Protein AF-A0AAN8U5T2-F1 (afdb_monomer_lite)

Structure (mmCIF, N/CA/C/O backbone):
data_AF-A0AAN8U5T2-F1
#
_entry.id   AF-A0AAN8U5T2-F1
#
loop_
_atom_site.group_PDB
_atom_site.id
_atom_site.type_symbol
_atom_site.label_atom_id
_atom_site.label_alt_id
_atom_site.label_comp_id
_atom_site.label_asym_id
_atom_site.label_entity_id
_atom_site.label_seq_id
_atom_site.pdbx_PDB_ins_code
_atom_site.Cartn_x
_atom_site.Cartn_y
_atom_site.Cartn_z
_atom_site.occupancy
_atom_site.B_iso_or_equiv
_atom_site.auth_seq_id
_atom_site.auth_comp_id
_atom_site.auth_asym_id
_atom_site.auth_atom_id
_atom_site.pdbx_PDB_model_num
ATOM 1 N N . MET A 1 1 ? 57.197 23.426 0.396 1.00 35.16 1 MET A N 1
ATOM 2 C CA . MET A 1 1 ? 56.453 22.155 0.287 1.00 35.16 1 MET A CA 1
ATOM 3 C C . MET A 1 1 ? 54.982 22.494 0.105 1.00 35.16 1 MET A C 1
ATOM 5 O O . MET A 1 1 ? 54.435 23.065 1.032 1.00 35.16 1 MET A O 1
ATOM 9 N N . ASN A 1 2 ? 54.266 22.278 -0.992 1.00 34.84 2 ASN A N 1
ATOM 10 C CA . ASN A 1 2 ? 54.515 21.901 -2.389 1.00 34.84 2 ASN A CA 1
ATOM 11 C C . ASN A 1 2 ? 53.327 22.540 -3.148 1.00 34.84 2 ASN A C 1
ATOM 13 O O . ASN A 1 2 ? 52.191 22.400 -2.708 1.00 34.84 2 ASN A O 1
ATOM 17 N N . SER A 1 3 ? 53.602 23.465 -4.067 1.00 34.34 3 SER A N 1
ATOM 18 C CA . SER A 1 3 ? 53.419 23.300 -5.522 1.00 34.34 3 SER A CA 1
ATOM 19 C C . SER A 1 3 ? 51.957 23.342 -5.984 1.00 34.34 3 SER A C 1
ATOM 21 O O . SER A 1 3 ? 51.278 22.324 -6.065 1.00 34.34 3 SER A O 1
ATOM 23 N N . VAL A 1 4 ? 51.517 24.558 -6.317 1.00 41.59 4 VAL A N 1
ATOM 24 C CA . VAL A 1 4 ? 50.420 24.834 -7.250 1.00 41.59 4 VAL A CA 1
ATOM 25 C C . VAL A 1 4 ? 51.031 24.755 -8.649 1.00 41.59 4 VAL A C 1
ATOM 27 O O . VAL A 1 4 ? 51.895 25.564 -8.978 1.00 41.59 4 VAL A O 1
ATOM 30 N N . GLU A 1 5 ? 50.640 23.759 -9.441 1.00 37.34 5 GLU A N 1
ATOM 31 C CA . GLU A 1 5 ? 50.954 23.719 -10.870 1.00 37.34 5 GLU A CA 1
ATOM 32 C C . GLU A 1 5 ? 49.863 24.467 -11.637 1.00 37.34 5 GLU A C 1
ATOM 34 O O . GLU A 1 5 ? 48.761 23.971 -11.870 1.00 37.34 5 GLU A O 1
ATOM 39 N N . GLU A 1 6 ? 50.200 25.698 -12.009 1.00 39.56 6 GLU A N 1
ATOM 40 C CA . GLU A 1 6 ? 49.657 26.369 -13.178 1.00 39.56 6 GLU A CA 1
ATOM 41 C C . GLU A 1 6 ? 50.180 25.650 -14.426 1.00 39.56 6 GLU A C 1
ATOM 43 O O . GLU A 1 6 ? 51.389 25.542 -14.621 1.00 39.56 6 GLU A O 1
ATOM 48 N N . ASN A 1 7 ? 49.280 25.205 -15.300 1.00 33.16 7 ASN A N 1
ATOM 49 C CA . ASN A 1 7 ? 49.605 24.984 -16.703 1.00 33.16 7 ASN A CA 1
ATOM 50 C C . ASN A 1 7 ? 48.580 25.720 -17.562 1.00 33.16 7 ASN A C 1
ATOM 52 O O . ASN A 1 7 ? 47.382 25.439 -17.548 1.00 33.16 7 ASN A O 1
ATOM 56 N N . SER A 1 8 ? 49.109 26.716 -18.260 1.00 35.56 8 SER A N 1
ATOM 57 C CA . SER A 1 8 ? 48.485 27.513 -19.304 1.00 35.56 8 SER A CA 1
ATOM 58 C C . SER A 1 8 ? 48.612 26.815 -20.671 1.00 35.56 8 SER A C 1
ATOM 60 O O . SER A 1 8 ? 49.267 25.781 -20.782 1.00 35.56 8 SER A O 1
ATOM 62 N N . PHE A 1 9 ? 48.041 27.457 -21.700 1.00 30.72 9 PHE A N 1
ATOM 63 C CA . PHE A 1 9 ? 48.026 27.130 -23.139 1.00 30.72 9 PHE A CA 1
ATOM 64 C C . PHE A 1 9 ? 46.907 26.160 -23.579 1.00 30.72 9 PHE A C 1
ATOM 66 O O . PHE A 1 9 ? 46.745 25.081 -23.035 1.00 30.72 9 PHE A O 1
ATOM 73 N N . HIS A 1 10 ? 46.063 26.472 -24.566 1.00 36.12 10 HIS A N 1
ATOM 74 C CA . HIS A 1 10 ? 46.332 27.222 -25.787 1.00 36.12 10 HIS A CA 1
ATOM 75 C C . HIS A 1 10 ? 45.082 27.964 -26.282 1.00 36.12 10 HIS A C 1
ATOM 77 O O . HIS A 1 10 ? 43.974 27.432 -26.313 1.00 36.12 10 HIS A O 1
ATOM 83 N N . ASP A 1 11 ? 45.337 29.189 -26.720 1.00 40.19 11 ASP A N 1
ATOM 84 C CA . ASP A 1 11 ? 44.496 30.041 -27.545 1.00 40.19 11 ASP A CA 1
ATOM 85 C C . ASP A 1 11 ? 44.101 29.313 -28.847 1.00 40.19 11 ASP A C 1
ATOM 87 O O . ASP A 1 11 ? 44.972 28.878 -29.608 1.00 40.19 11 ASP A O 1
ATOM 91 N N . LEU A 1 12 ? 42.798 29.168 -29.101 1.00 34.47 12 LEU A N 1
ATOM 92 C CA . LEU A 1 12 ? 42.257 28.767 -30.399 1.00 34.47 12 LEU A CA 1
ATOM 93 C C . LEU A 1 12 ? 41.130 29.724 -30.784 1.00 34.47 12 LEU A C 1
ATOM 95 O O . LEU A 1 12 ? 39.967 29.566 -30.417 1.00 34.47 12 LEU A O 1
ATOM 99 N N . VAL A 1 13 ? 41.533 30.719 -31.568 1.00 40.78 13 VAL A N 1
ATOM 100 C CA . VAL A 1 13 ? 40.695 31.549 -32.431 1.00 40.78 13 VAL A CA 1
ATOM 101 C C . VAL A 1 13 ? 39.638 30.685 -33.145 1.00 40.78 13 VAL A C 1
ATOM 103 O O . VAL A 1 13 ? 40.004 29.718 -33.821 1.00 40.78 13 VAL A O 1
ATOM 106 N N . PRO A 1 14 ? 38.340 31.029 -33.081 1.00 36.84 14 PRO A N 1
ATOM 107 C CA . PRO A 1 14 ? 37.333 30.361 -33.888 1.00 36.84 14 PRO A CA 1
ATOM 108 C C . PRO A 1 14 ? 37.443 30.863 -35.333 1.00 36.84 14 PRO A C 1
ATOM 110 O O . PRO A 1 14 ? 37.169 32.026 -35.624 1.00 36.84 14 PRO A O 1
ATOM 113 N N . SER A 1 15 ? 37.850 29.992 -36.261 1.00 30.20 15 SER A N 1
ATOM 114 C CA . SER A 1 15 ? 37.679 30.262 -37.694 1.00 30.20 15 SER A CA 1
ATOM 115 C C . SER A 1 15 ? 36.200 30.128 -38.087 1.00 30.20 15 SER A C 1
ATOM 117 O O . SER A 1 15 ? 35.525 29.197 -37.632 1.00 30.20 15 SER A O 1
ATOM 119 N N . PRO A 1 16 ? 35.675 31.040 -38.926 1.00 44.91 16 PRO A N 1
ATOM 120 C CA . PRO A 1 16 ? 34.252 31.173 -39.184 1.00 44.91 16 PRO A CA 1
ATOM 121 C C . PRO A 1 16 ? 33.825 30.081 -40.157 1.00 44.91 16 PRO A C 1
ATOM 123 O O . PRO A 1 16 ? 34.098 30.147 -41.354 1.00 44.91 16 PRO A O 1
ATOM 126 N N . THR A 1 17 ? 33.146 29.062 -39.642 1.00 34.78 17 THR A N 1
ATOM 127 C CA . THR A 1 17 ? 32.546 28.041 -40.498 1.00 34.78 17 THR A CA 1
ATOM 128 C C . THR A 1 17 ? 31.041 28.200 -40.439 1.00 34.78 17 THR A C 1
ATOM 130 O O . THR A 1 17 ? 30.405 27.791 -39.478 1.00 34.78 17 THR A O 1
ATOM 133 N N . SER A 1 18 ? 30.522 28.833 -41.493 1.00 36.34 18 SER A N 1
ATOM 134 C CA . SER A 1 18 ? 29.163 28.702 -42.014 1.00 36.34 18 SER A CA 1
ATOM 135 C C . SER A 1 18 ? 28.046 28.779 -40.973 1.00 36.34 18 SER A C 1
ATOM 137 O O . SER A 1 18 ? 27.650 27.768 -40.399 1.00 36.34 18 SER A O 1
ATOM 139 N N . GLU A 1 19 ? 27.459 29.971 -40.843 1.00 42.03 19 GLU A N 1
ATOM 140 C CA . GLU A 1 19 ? 26.118 30.181 -40.300 1.00 42.03 19 GLU A CA 1
ATOM 141 C C . GLU A 1 19 ? 25.147 29.114 -40.822 1.00 42.03 19 GLU A C 1
ATOM 143 O O . GLU A 1 19 ? 24.635 29.172 -41.941 1.00 42.03 19 GLU A O 1
ATOM 148 N N . GLN A 1 20 ? 24.881 28.116 -39.990 1.00 42.16 20 GLN A N 1
ATOM 149 C CA . GLN A 1 20 ? 23.707 27.283 -40.119 1.00 42.16 20 GLN A CA 1
ATOM 150 C C . GLN A 1 20 ? 22.705 27.866 -39.132 1.00 42.16 20 GLN A C 1
ATOM 152 O O . GLN A 1 20 ? 22.622 27.444 -37.982 1.00 42.16 20 GLN A O 1
ATOM 157 N N . SER A 1 21 ? 21.992 28.905 -39.578 1.00 41.56 21 SER A N 1
ATOM 158 C CA . SER A 1 21 ? 20.892 29.534 -38.845 1.00 41.56 21 SER A CA 1
ATOM 159 C C . SER A 1 21 ? 19.710 28.562 -38.745 1.00 41.56 21 SER A C 1
ATOM 161 O O . SER A 1 21 ? 18.663 28.694 -39.376 1.00 41.56 21 SER A O 1
ATOM 163 N N . TYR A 1 22 ? 19.879 27.513 -37.944 1.00 51.62 22 TYR A N 1
ATOM 164 C CA . TYR A 1 22 ? 18.797 26.631 -37.545 1.00 51.62 22 TYR A CA 1
ATOM 165 C C . TYR A 1 22 ? 17.888 27.385 -36.581 1.00 51.62 22 TYR A C 1
ATOM 167 O O . TYR A 1 22 ? 18.086 27.300 -35.382 1.00 51.62 22 TYR A O 1
ATOM 175 N N . ASN A 1 23 ? 16.903 28.118 -37.116 1.00 51.91 23 ASN A N 1
ATOM 176 C CA . ASN A 1 23 ? 15.711 28.634 -36.422 1.00 51.91 23 ASN A CA 1
ATOM 177 C C . ASN A 1 23 ? 15.909 28.966 -34.927 1.00 51.91 23 ASN A C 1
ATOM 179 O O . ASN A 1 23 ? 15.093 28.560 -34.092 1.00 51.91 23 ASN A O 1
ATOM 183 N N . ASP A 1 24 ? 16.977 29.691 -34.587 1.00 58.72 24 ASP A N 1
ATOM 184 C CA . ASP A 1 24 ? 17.362 29.915 -33.191 1.00 58.72 24 ASP A CA 1
ATOM 185 C C . ASP A 1 24 ? 16.251 30.688 -32.464 1.00 58.72 24 ASP A C 1
ATOM 187 O O . ASP A 1 24 ? 15.835 30.332 -31.370 1.00 58.72 24 ASP A O 1
ATOM 191 N N . SER A 1 25 ? 15.581 31.600 -33.176 1.00 65.06 25 SER A N 1
ATOM 192 C CA . SER A 1 25 ? 14.422 32.356 -32.688 1.00 65.06 25 SER A CA 1
ATOM 193 C C . SER A 1 25 ? 13.197 31.493 -32.323 1.00 65.06 25 SER A C 1
ATOM 195 O O . SER A 1 25 ? 12.382 31.880 -31.482 1.00 65.06 25 SER A O 1
ATOM 197 N N . ALA A 1 26 ? 13.015 30.319 -32.944 1.00 66.56 26 ALA A N 1
ATOM 198 C CA . ALA A 1 26 ? 11.904 29.418 -32.614 1.00 66.56 26 ALA A CA 1
ATOM 199 C C . ALA A 1 26 ? 12.213 28.576 -31.367 1.00 66.56 26 ALA A C 1
ATOM 201 O O . ALA A 1 26 ? 11.319 28.342 -30.545 1.00 66.56 26 ALA A O 1
ATOM 202 N N . LEU A 1 27 ? 13.474 28.157 -31.222 1.00 75.75 27 LEU A N 1
ATOM 203 C CA . LEU A 1 27 ? 13.976 27.421 -30.064 1.00 75.75 27 LEU A CA 1
ATOM 204 C C . LEU A 1 27 ? 14.134 28.339 -28.840 1.00 75.75 27 LEU A C 1
ATOM 206 O O . LEU A 1 27 ? 13.796 27.938 -27.729 1.00 75.75 27 LEU A O 1
ATOM 210 N N . GLU A 1 28 ? 14.514 29.597 -29.048 1.00 81.75 28 GLU A N 1
ATOM 211 C CA . GLU A 1 28 ? 14.566 30.656 -28.039 1.00 81.75 28 GLU A CA 1
ATOM 212 C C . GLU A 1 28 ? 13.190 30.882 -27.393 1.00 81.75 28 GLU A C 1
ATOM 214 O O . GLU A 1 28 ? 13.063 30.922 -26.168 1.00 81.75 28 GLU A O 1
ATOM 219 N N . GLY A 1 29 ? 12.121 30.911 -28.199 1.00 83.75 29 GLY A N 1
ATOM 220 C CA . GLY A 1 29 ? 10.750 30.989 -27.690 1.00 83.75 29 GLY A CA 1
ATOM 221 C C . GLY A 1 29 ? 10.308 29.749 -26.896 1.00 83.75 29 GLY A C 1
ATOM 222 O O . GLY A 1 29 ? 9.472 29.858 -26.000 1.00 83.75 29 GLY A O 1
ATOM 223 N N . VAL A 1 30 ? 10.868 28.571 -27.191 1.00 88.75 30 VAL A N 1
ATOM 224 C CA . VAL A 1 30 ? 10.653 27.349 -26.397 1.00 88.75 30 VAL A CA 1
ATOM 225 C C . VAL A 1 30 ? 11.429 27.425 -25.078 1.00 88.75 30 VAL A C 1
ATOM 227 O O . VAL A 1 30 ? 10.866 27.141 -24.021 1.00 88.75 30 VAL A O 1
ATOM 230 N N . ALA A 1 31 ? 12.680 27.887 -25.109 1.00 90.75 31 ALA A N 1
ATOM 231 C CA . ALA A 1 31 ? 13.512 28.071 -23.923 1.00 90.75 31 ALA A CA 1
ATOM 232 C C . ALA A 1 31 ? 12.929 29.114 -22.951 1.00 90.75 31 ALA A C 1
ATOM 234 O O . ALA A 1 31 ? 12.902 28.887 -21.740 1.00 90.75 31 ALA A O 1
ATOM 235 N N . ALA A 1 32 ? 12.401 30.230 -23.464 1.00 91.00 32 ALA A N 1
ATOM 236 C CA . ALA A 1 32 ? 11.715 31.243 -22.661 1.00 91.00 32 ALA A CA 1
ATOM 237 C C . ALA A 1 32 ? 10.475 30.674 -21.946 1.00 91.00 32 ALA A C 1
ATOM 239 O O . ALA A 1 32 ? 10.277 30.920 -20.755 1.00 91.00 32 ALA A O 1
ATOM 240 N N . ASN A 1 33 ? 9.687 29.845 -22.639 1.00 92.69 33 ASN A N 1
ATOM 241 C CA . ASN A 1 33 ? 8.527 29.173 -22.052 1.00 92.69 33 ASN A CA 1
ATOM 242 C C . ASN A 1 33 ? 8.923 28.183 -20.946 1.00 92.69 33 ASN A C 1
ATOM 244 O O . ASN A 1 33 ? 8.268 28.144 -19.907 1.00 92.69 33 ASN A O 1
ATOM 248 N N . PHE A 1 34 ? 10.010 27.424 -21.120 1.00 94.06 34 PHE A N 1
ATOM 249 C CA . PHE A 1 34 ? 10.518 26.544 -20.062 1.00 94.06 34 PHE A CA 1
ATOM 250 C C . PHE A 1 34 ? 10.999 27.324 -18.833 1.00 94.06 34 PHE A C 1
ATOM 252 O O . PHE A 1 34 ? 10.679 26.938 -17.710 1.00 94.06 34 PHE A O 1
ATOM 259 N N . LYS A 1 35 ? 11.695 28.454 -19.018 1.00 94.12 35 LYS A N 1
ATOM 260 C CA . LYS A 1 35 ? 12.089 29.338 -17.905 1.00 94.12 35 LYS A CA 1
ATOM 261 C C . LYS A 1 35 ? 10.870 29.865 -17.140 1.00 94.12 35 LYS A C 1
ATOM 263 O O . LYS A 1 35 ? 10.871 29.862 -15.910 1.00 94.12 35 LYS A O 1
ATOM 268 N N . LEU A 1 36 ? 9.820 30.276 -17.853 1.00 93.88 36 LEU A N 1
ATOM 269 C CA . LEU A 1 36 ? 8.573 30.740 -17.241 1.00 93.88 36 LEU A CA 1
ATOM 270 C C . LEU A 1 36 ? 7.858 29.616 -16.475 1.00 93.88 36 LEU A C 1
ATOM 272 O O . LEU A 1 36 ? 7.388 29.840 -15.361 1.00 93.88 36 LEU A O 1
ATOM 276 N N . LEU A 1 37 ? 7.818 28.406 -17.040 1.00 95.00 37 LEU A N 1
ATOM 277 C CA . LEU A 1 37 ? 7.217 27.235 -16.404 1.00 95.00 37 LEU A CA 1
ATOM 278 C C . LEU A 1 37 ? 7.939 26.863 -15.103 1.00 95.00 37 LEU A C 1
ATOM 280 O O . LEU A 1 37 ? 7.287 26.653 -14.085 1.00 95.00 37 LEU A O 1
ATOM 284 N N . LEU A 1 38 ? 9.275 26.840 -15.114 1.00 94.44 38 LEU A N 1
ATOM 285 C CA . LEU A 1 38 ? 10.081 26.572 -13.920 1.00 94.44 38 LEU A CA 1
ATOM 286 C C . LEU A 1 38 ? 9.827 27.607 -12.818 1.00 94.44 38 LEU A C 1
ATOM 288 O O . LEU A 1 38 ? 9.656 27.236 -11.657 1.00 94.44 38 LEU A O 1
ATOM 292 N N . LYS A 1 39 ? 9.725 28.891 -13.184 1.00 93.19 39 LYS A N 1
ATOM 293 C CA . LYS A 1 39 ? 9.382 29.961 -12.240 1.00 93.19 39 LYS A CA 1
ATOM 294 C C . LYS A 1 39 ? 7.985 29.770 -11.639 1.00 93.19 39 LYS A C 1
ATOM 296 O O . LYS A 1 39 ? 7.833 29.825 -10.425 1.00 93.19 39 LYS A O 1
ATOM 301 N N . LEU A 1 40 ? 6.984 29.460 -12.465 1.00 91.44 40 LEU A N 1
ATOM 302 C CA . LEU A 1 40 ? 5.619 29.172 -12.009 1.00 91.44 40 LEU A CA 1
ATOM 303 C C . LEU A 1 40 ? 5.553 27.953 -11.081 1.00 91.44 40 LEU A C 1
ATOM 305 O O . LEU A 1 40 ? 4.781 27.966 -10.124 1.00 91.44 40 LEU A O 1
ATOM 309 N N . ILE A 1 41 ? 6.332 26.901 -11.355 1.00 91.88 41 ILE A N 1
ATOM 310 C CA . ILE A 1 41 ? 6.394 25.693 -10.515 1.00 91.88 41 ILE A CA 1
ATOM 311 C C . ILE A 1 41 ? 6.972 26.037 -9.144 1.00 91.88 41 ILE A C 1
ATOM 313 O O . ILE A 1 41 ? 6.424 25.607 -8.129 1.00 91.88 41 ILE A O 1
ATOM 317 N N . GLN A 1 42 ? 8.027 26.852 -9.110 1.00 90.06 42 GLN A N 1
ATOM 318 C CA . GLN A 1 42 ? 8.611 27.342 -7.867 1.00 90.06 42 GLN A CA 1
ATOM 319 C C . GLN A 1 42 ? 7.607 28.204 -7.081 1.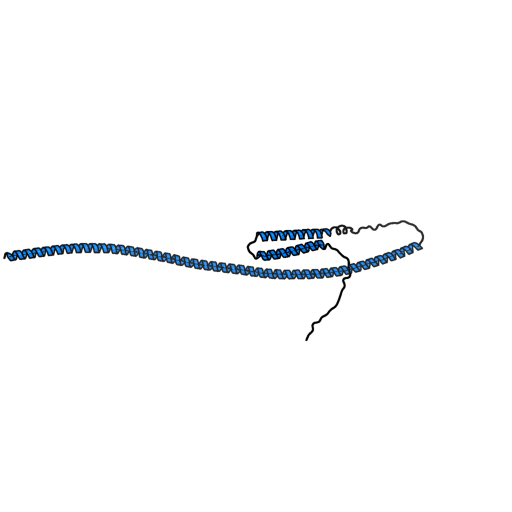00 90.06 42 GLN A C 1
ATOM 321 O O . GLN A 1 42 ? 7.326 27.911 -5.921 1.00 90.06 42 GLN A O 1
ATOM 326 N N . ASP A 1 43 ? 6.961 29.173 -7.735 1.00 85.62 43 ASP A N 1
ATOM 327 C CA . ASP A 1 43 ? 5.946 30.031 -7.109 1.00 85.62 43 ASP A CA 1
ATOM 328 C C . ASP A 1 43 ? 4.746 29.220 -6.582 1.00 85.62 43 ASP A C 1
ATOM 330 O O . ASP A 1 43 ? 4.152 29.546 -5.548 1.00 85.62 43 ASP A O 1
ATOM 334 N N . HIS A 1 44 ? 4.350 28.160 -7.293 1.00 87.06 44 HIS A N 1
ATOM 335 C CA . HIS A 1 44 ? 3.291 27.240 -6.875 1.00 87.06 44 HIS A CA 1
ATOM 336 C C . HIS A 1 44 ? 3.711 26.398 -5.666 1.00 87.06 44 HIS A C 1
ATOM 338 O O . HIS A 1 44 ? 2.942 26.297 -4.712 1.00 87.06 44 HIS A O 1
ATOM 344 N N . LYS A 1 45 ? 4.936 25.858 -5.662 1.00 86.12 45 LYS A N 1
ATOM 345 C CA . LYS A 1 45 ? 5.515 25.121 -4.528 1.00 86.12 45 LYS A CA 1
ATOM 346 C C . LYS A 1 45 ? 5.533 25.977 -3.258 1.00 86.12 45 LYS A C 1
ATOM 348 O O . LYS A 1 45 ? 5.088 25.518 -2.208 1.00 86.12 45 LYS A O 1
ATOM 353 N N . ASP A 1 46 ? 5.947 27.235 -3.368 1.00 82.19 46 ASP A N 1
ATOM 354 C CA . ASP A 1 46 ? 6.026 28.155 -2.228 1.00 82.19 46 ASP A CA 1
ATOM 355 C C . ASP A 1 46 ? 4.637 28.572 -1.702 1.00 82.19 46 ASP A C 1
ATOM 357 O O . ASP A 1 46 ? 4.465 28.842 -0.510 1.00 82.19 46 ASP A O 1
ATOM 361 N N . ALA A 1 47 ? 3.610 28.568 -2.560 1.00 75.62 47 ALA A N 1
ATOM 362 C CA . ALA A 1 47 ? 2.220 28.826 -2.169 1.00 75.62 47 ALA A CA 1
ATOM 363 C C . ALA A 1 47 ? 1.458 27.586 -1.670 1.00 75.62 47 ALA A C 1
ATOM 365 O O . ALA A 1 47 ? 0.490 27.726 -0.917 1.00 75.62 47 ALA A O 1
ATOM 366 N N . CYS A 1 48 ? 1.876 26.370 -2.031 1.00 72.12 48 CYS A N 1
ATOM 367 C CA . CYS A 1 48 ? 1.327 25.137 -1.458 1.00 72.12 48 CYS A CA 1
ATOM 368 C C . CYS A 1 48 ? 1.553 25.060 0.061 1.00 72.12 48 CYS A C 1
ATOM 370 O O . CYS A 1 48 ? 0.691 24.558 0.778 1.00 72.12 48 CYS A O 1
ATOM 372 N N . ASN A 1 49 ? 2.631 25.673 0.557 1.00 66.31 49 ASN A N 1
ATOM 373 C CA . ASN A 1 49 ? 2.971 25.728 1.982 1.00 66.31 49 ASN A CA 1
ATOM 374 C C . ASN A 1 49 ? 2.119 26.726 2.799 1.00 66.31 49 ASN A C 1
ATOM 376 O O . ASN A 1 49 ? 2.253 26.786 4.018 1.00 66.31 49 ASN A O 1
ATOM 380 N N . LYS A 1 50 ? 1.245 27.521 2.159 1.00 66.88 50 LYS A N 1
ATOM 381 C CA . LYS A 1 50 ? 0.362 28.509 2.809 1.00 66.88 50 LYS A CA 1
ATOM 382 C C . LYS A 1 50 ? -1.102 28.127 2.541 1.00 66.88 50 LYS A C 1
ATOM 384 O O . LYS A 1 50 ? -1.562 28.148 1.403 1.00 66.88 50 LYS A O 1
ATOM 389 N N . GLN A 1 51 ? -1.831 27.732 3.582 1.00 56.41 51 GLN A N 1
ATOM 390 C CA . GLN A 1 51 ? -2.995 26.831 3.514 1.00 56.41 51 GLN A CA 1
ATOM 391 C C . GLN A 1 51 ? -4.327 27.411 2.968 1.00 56.41 51 GLN A C 1
ATOM 393 O O . GLN A 1 51 ? -5.327 26.712 3.011 1.00 56.41 51 GLN A O 1
ATOM 398 N N . ASN A 1 52 ? -4.371 28.628 2.401 1.00 58.91 52 ASN A N 1
ATOM 399 C CA . ASN A 1 52 ? -5.645 29.353 2.183 1.00 58.91 52 ASN A CA 1
ATOM 400 C C . ASN A 1 52 ? -5.941 29.875 0.752 1.00 58.91 52 ASN A C 1
ATOM 402 O O . ASN A 1 52 ? -6.668 30.855 0.617 1.00 58.91 52 ASN A O 1
ATOM 406 N N . THR A 1 53 ? -5.417 29.296 -0.341 1.00 63.12 53 THR A N 1
ATOM 407 C CA . THR A 1 53 ? -5.658 29.870 -1.696 1.00 63.12 53 THR A CA 1
ATOM 408 C C . THR A 1 53 ? -5.867 28.857 -2.832 1.00 63.12 53 THR A C 1
ATOM 410 O O . THR A 1 53 ? -5.112 28.823 -3.803 1.00 63.12 53 THR A O 1
ATOM 413 N N . ASP A 1 54 ? -6.942 28.070 -2.781 1.00 69.62 54 ASP A N 1
ATOM 414 C CA . ASP A 1 54 ? -7.243 27.078 -3.831 1.00 69.62 54 ASP A CA 1
ATOM 415 C C . ASP A 1 54 ? -7.568 27.695 -5.207 1.00 69.62 54 ASP A C 1
ATOM 417 O O . ASP A 1 54 ? -7.133 27.172 -6.234 1.00 69.62 54 ASP A O 1
ATOM 421 N N . GLY A 1 55 ? -8.211 28.868 -5.260 1.00 73.62 55 GLY A N 1
ATOM 422 C CA . GLY A 1 55 ? -8.493 29.562 -6.528 1.00 73.62 55 GLY A CA 1
ATOM 423 C C . GLY A 1 55 ? -7.235 30.054 -7.263 1.00 73.62 55 GLY A C 1
ATOM 424 O O . GLY A 1 55 ? -7.123 29.911 -8.481 1.00 73.62 55 GLY A O 1
ATOM 425 N N . LEU A 1 56 ? -6.242 30.574 -6.530 1.00 78.19 56 LEU A N 1
ATOM 426 C CA . LEU A 1 56 ? -4.965 31.013 -7.113 1.00 78.19 56 LEU A CA 1
ATOM 427 C C . LEU A 1 56 ? -4.082 29.827 -7.515 1.00 78.19 56 LEU A C 1
ATOM 429 O O . LEU A 1 56 ? -3.337 29.929 -8.490 1.00 78.19 56 LEU A O 1
ATOM 433 N N . ARG A 1 57 ? -4.176 28.698 -6.804 1.00 81.75 57 ARG A N 1
ATOM 434 C CA . ARG A 1 57 ? -3.508 27.443 -7.185 1.00 81.75 57 ARG A CA 1
ATOM 435 C C . ARG A 1 57 ? -4.046 26.924 -8.511 1.00 81.75 57 ARG A C 1
ATOM 437 O O . ARG A 1 57 ? -3.264 26.688 -9.428 1.00 81.75 57 ARG A O 1
ATOM 444 N N . MET A 1 58 ? -5.368 26.853 -8.650 1.00 86.81 58 MET A N 1
ATOM 445 C CA . MET A 1 58 ? -6.012 26.423 -9.891 1.00 86.81 58 MET A CA 1
ATOM 446 C C . MET A 1 58 ? -5.652 27.338 -11.071 1.00 86.81 58 MET A C 1
ATOM 448 O O . MET A 1 58 ? -5.331 26.845 -12.151 1.00 86.81 58 MET A O 1
ATOM 452 N N . LEU A 1 59 ? -5.603 28.658 -10.855 1.00 86.44 59 LEU A N 1
ATOM 453 C CA . LEU A 1 59 ? -5.184 29.617 -11.881 1.00 86.44 59 LEU A CA 1
ATOM 454 C C . LEU A 1 59 ? -3.725 29.398 -12.327 1.00 86.44 59 LEU A C 1
ATOM 456 O O . LEU A 1 59 ? -3.420 29.439 -13.521 1.00 86.44 59 LEU A O 1
ATOM 460 N N . ARG A 1 60 ? -2.816 29.119 -11.383 1.00 88.25 60 ARG A N 1
ATOM 461 C CA . ARG A 1 60 ? -1.403 28.828 -11.680 1.00 88.25 60 ARG A CA 1
ATOM 462 C C . ARG A 1 60 ? -1.245 27.525 -12.455 1.00 88.25 60 ARG A C 1
ATOM 464 O O . ARG A 1 60 ? -0.527 27.515 -13.449 1.00 88.25 60 ARG A O 1
ATOM 471 N N . VAL A 1 61 ? -1.958 26.469 -12.065 1.00 90.38 61 VAL A N 1
ATOM 472 C CA . VAL A 1 61 ? -1.964 25.187 -12.790 1.00 90.38 61 VAL A CA 1
ATOM 473 C C . VAL A 1 61 ? -2.526 25.356 -14.207 1.00 90.38 61 VAL A C 1
ATOM 475 O O . VAL A 1 61 ? -1.925 24.869 -15.163 1.00 90.38 61 VAL A O 1
ATOM 478 N N . ALA A 1 62 ? -3.608 26.122 -14.382 1.00 91.06 62 ALA A N 1
ATOM 479 C CA . ALA A 1 62 ? -4.150 26.440 -15.707 1.00 91.06 62 ALA A CA 1
ATOM 480 C C . ALA A 1 62 ? -3.140 27.211 -16.582 1.00 91.06 62 ALA A C 1
ATOM 482 O O . ALA A 1 62 ? -2.999 26.947 -17.781 1.00 91.06 62 ALA A O 1
ATOM 483 N N . THR A 1 63 ? -2.377 28.124 -15.972 1.00 91.62 63 THR A N 1
ATOM 484 C CA . THR A 1 63 ? -1.316 28.882 -16.654 1.00 91.62 63 THR A CA 1
ATOM 485 C C . THR A 1 63 ? -0.158 27.970 -17.068 1.00 91.62 63 THR A C 1
ATOM 487 O O . THR A 1 63 ? 0.297 28.040 -18.209 1.00 91.62 63 THR A O 1
ATOM 490 N N . MET A 1 64 ? 0.280 27.061 -16.189 1.00 95.25 64 MET A N 1
ATOM 491 C CA . MET A 1 64 ? 1.300 26.051 -16.505 1.00 95.25 64 MET A CA 1
ATOM 492 C C . MET A 1 64 ? 0.875 25.172 -17.684 1.00 95.25 64 MET A C 1
ATOM 494 O O . MET A 1 64 ? 1.658 24.976 -18.611 1.00 95.25 64 MET A O 1
ATOM 498 N N . MET A 1 65 ? -0.374 24.697 -17.681 1.00 94.25 65 MET A N 1
ATOM 499 C CA . MET A 1 65 ? -0.915 23.858 -18.754 1.00 94.25 65 MET A CA 1
ATOM 500 C C . MET A 1 65 ? -0.894 24.588 -20.105 1.00 94.25 65 MET A C 1
ATOM 502 O O . MET A 1 65 ? -0.426 24.046 -21.105 1.00 94.25 65 MET A O 1
ATOM 506 N N . THR A 1 66 ? -1.279 25.867 -20.114 1.00 94.62 66 THR A N 1
ATOM 507 C CA . THR A 1 66 ? -1.249 26.714 -21.318 1.00 94.62 66 THR A CA 1
ATOM 508 C C . THR A 1 66 ? 0.175 26.903 -21.859 1.00 94.62 66 THR A C 1
ATOM 510 O O . THR A 1 66 ? 0.395 26.923 -23.072 1.00 94.62 66 THR A O 1
ATOM 513 N N . ILE A 1 67 ? 1.176 27.028 -20.982 1.00 93.94 67 ILE A N 1
ATOM 514 C CA . ILE A 1 67 ? 2.586 27.125 -21.391 1.00 93.94 67 ILE A CA 1
ATOM 515 C C . ILE A 1 67 ? 3.061 25.805 -22.012 1.00 93.94 67 ILE A C 1
ATOM 517 O O . ILE A 1 67 ? 3.721 25.823 -23.053 1.00 93.94 67 ILE A O 1
ATOM 521 N N . VAL A 1 68 ? 2.688 24.664 -21.426 1.00 94.81 68 VAL A N 1
ATOM 522 C CA . VAL A 1 68 ? 3.019 23.331 -21.956 1.00 94.81 68 VAL A CA 1
ATOM 523 C C . VAL A 1 68 ? 2.414 23.120 -23.347 1.00 94.81 68 VAL A C 1
ATOM 525 O O . VAL A 1 68 ? 3.114 22.660 -24.253 1.00 94.81 68 VAL A O 1
ATOM 528 N N . ASP A 1 69 ? 1.161 23.519 -23.566 1.00 92.50 69 ASP A N 1
ATOM 529 C CA . ASP A 1 69 ? 0.522 23.412 -24.882 1.00 92.50 69 ASP A CA 1
ATOM 530 C C . ASP A 1 69 ? 1.163 24.336 -25.928 1.00 92.50 69 ASP A C 1
ATOM 532 O O . ASP A 1 69 ? 1.349 23.945 -27.087 1.00 92.50 69 ASP A O 1
ATOM 536 N N . ASN A 1 70 ? 1.604 25.530 -25.525 1.00 91.06 70 ASN A N 1
ATOM 537 C CA . ASN A 1 70 ? 2.374 26.424 -26.392 1.00 91.06 70 ASN A CA 1
ATOM 538 C C . ASN A 1 70 ? 3.733 25.826 -26.787 1.00 91.06 70 ASN A C 1
ATOM 540 O O . ASN A 1 70 ? 4.118 25.887 -27.958 1.00 91.06 70 ASN A O 1
ATOM 544 N N . VAL A 1 71 ? 4.452 25.219 -25.838 1.00 91.75 71 VAL A N 1
ATOM 545 C CA . VAL A 1 71 ? 5.718 24.514 -26.100 1.00 91.75 71 VAL A CA 1
ATOM 546 C C . VAL A 1 71 ? 5.491 23.347 -27.057 1.00 91.75 71 VAL A C 1
ATOM 548 O O . VAL A 1 71 ? 6.172 23.255 -28.078 1.00 91.75 71 VAL A O 1
ATOM 551 N N . ARG A 1 72 ? 4.485 22.507 -26.793 1.00 91.31 72 ARG A N 1
ATOM 552 C CA . ARG A 1 72 ? 4.107 21.377 -27.654 1.00 91.31 72 ARG A CA 1
ATOM 553 C C . ARG A 1 72 ? 3.809 21.832 -29.083 1.00 91.31 72 ARG A C 1
ATOM 555 O O . ARG A 1 72 ? 4.305 21.233 -30.037 1.00 91.31 72 ARG A O 1
ATOM 562 N N . THR A 1 73 ? 3.043 22.911 -29.239 1.00 87.69 73 THR A N 1
ATOM 563 C CA . THR A 1 73 ? 2.673 23.461 -30.552 1.00 87.69 73 THR A CA 1
ATOM 564 C C . THR A 1 73 ? 3.896 23.984 -31.309 1.00 87.69 73 THR A C 1
ATOM 566 O O . THR A 1 73 ? 4.047 23.716 -32.503 1.00 87.69 73 THR A O 1
ATOM 569 N N . ARG A 1 74 ? 4.813 24.680 -30.622 1.00 86.12 74 ARG A N 1
ATOM 570 C CA . ARG A 1 74 ? 6.053 25.200 -31.223 1.00 86.12 74 ARG A CA 1
ATOM 571 C C . ARG A 1 74 ? 7.020 24.083 -31.611 1.00 86.12 74 ARG A C 1
ATOM 573 O O . ARG A 1 74 ? 7.517 24.095 -32.731 1.00 86.12 74 ARG A O 1
ATOM 580 N N . ILE A 1 75 ? 7.210 23.080 -30.753 1.00 85.69 75 ILE A N 1
ATOM 581 C CA . ILE A 1 75 ? 8.047 21.907 -31.048 1.00 85.69 75 ILE A CA 1
ATOM 582 C C . ILE A 1 75 ? 7.502 21.144 -32.261 1.00 85.69 75 ILE A C 1
ATOM 584 O O . ILE A 1 75 ? 8.255 20.851 -33.188 1.00 85.69 75 ILE A O 1
ATOM 588 N N . LYS A 1 76 ? 6.187 20.892 -32.311 1.00 84.44 76 LYS A N 1
ATOM 589 C CA . LYS A 1 76 ? 5.541 20.221 -33.450 1.00 84.44 76 LYS A CA 1
ATOM 590 C C . LYS A 1 76 ? 5.732 21.000 -34.757 1.00 84.44 76 LYS A C 1
ATOM 592 O O . LYS A 1 76 ? 6.017 20.405 -35.795 1.00 84.44 76 LYS A O 1
ATOM 597 N N . LYS A 1 77 ? 5.629 22.333 -34.705 1.00 79.81 77 LYS A N 1
ATOM 598 C CA . LYS A 1 77 ? 5.883 23.208 -35.859 1.00 79.81 77 LYS A CA 1
ATOM 599 C C . LYS A 1 77 ? 7.341 23.114 -36.326 1.00 79.81 77 LYS A C 1
ATOM 601 O O . LYS A 1 77 ? 7.569 22.968 -37.525 1.00 79.81 77 LYS A O 1
ATOM 606 N N . CYS A 1 78 ? 8.304 23.101 -35.401 1.00 72.31 78 CYS A N 1
ATOM 607 C CA . CYS A 1 78 ? 9.729 22.940 -35.711 1.00 72.31 78 CYS A CA 1
ATOM 608 C C . CYS A 1 78 ? 10.068 21.560 -36.303 1.00 72.31 78 CYS A C 1
ATOM 610 O O . CYS A 1 78 ? 10.877 21.481 -37.223 1.00 72.31 78 CYS A O 1
ATOM 612 N N . GLN A 1 79 ? 9.419 20.486 -35.844 1.00 68.94 79 GLN A N 1
ATOM 613 C CA . GLN A 1 79 ? 9.622 19.129 -36.374 1.00 68.94 79 GLN A CA 1
ATOM 614 C C . GLN A 1 79 ? 9.030 18.953 -37.786 1.00 68.94 79 GLN A C 1
ATOM 616 O O . GLN A 1 79 ? 9.641 18.318 -38.641 1.00 68.94 79 GLN A O 1
ATOM 621 N N . SER A 1 80 ? 7.891 19.591 -38.085 1.00 60.38 80 SER A N 1
ATOM 622 C CA . SER A 1 80 ? 7.224 19.490 -39.398 1.00 60.38 80 SER A CA 1
ATOM 623 C C . SER A 1 80 ? 7.951 20.180 -40.569 1.00 60.38 80 SER A C 1
ATOM 625 O O . SER A 1 80 ? 7.604 19.954 -41.729 1.00 60.38 80 SER A O 1
ATOM 627 N N . CYS A 1 81 ? 8.978 20.997 -40.297 1.00 49.53 81 CYS A N 1
ATOM 628 C CA . CYS A 1 81 ? 9.810 21.626 -41.331 1.00 49.53 81 CYS A CA 1
ATOM 629 C C . CYS A 1 81 ? 10.933 20.713 -41.867 1.00 49.53 81 CYS A C 1
ATOM 631 O O . CYS A 1 81 ? 11.515 21.033 -42.903 1.00 49.53 81 CYS A O 1
ATOM 633 N N . GLY A 1 82 ? 11.229 19.583 -41.209 1.00 51.94 82 GLY A N 1
ATOM 634 C CA . GLY A 1 82 ? 12.287 18.648 -41.624 1.00 51.94 82 GLY A CA 1
ATOM 635 C C . GLY A 1 82 ? 11.852 17.565 -42.622 1.00 51.94 82 GLY A C 1
ATOM 636 O O . GLY A 1 82 ? 12.694 16.996 -43.313 1.00 51.94 82 GLY A O 1
ATOM 637 N N . ASP A 1 83 ? 10.548 17.304 -42.748 1.00 48.91 83 ASP A N 1
ATOM 638 C CA . ASP A 1 83 ? 10.041 16.070 -43.379 1.00 48.91 83 ASP A CA 1
ATOM 639 C C . ASP A 1 83 ? 9.749 16.165 -44.888 1.00 48.91 83 ASP A C 1
ATOM 641 O O . ASP A 1 83 ? 9.531 15.159 -45.566 1.00 48.91 83 ASP A O 1
ATOM 645 N N . LYS A 1 84 ? 9.769 17.374 -45.463 1.00 49.78 84 LYS A N 1
ATOM 646 C CA . LYS A 1 84 ? 9.429 17.570 -46.885 1.00 49.78 84 LYS A CA 1
ATOM 647 C C . LYS A 1 84 ? 10.593 17.359 -47.860 1.00 49.78 84 LYS A C 1
ATOM 649 O O . LYS A 1 84 ? 10.348 17.295 -49.055 1.00 49.78 84 LYS A O 1
ATOM 654 N N . ARG A 1 85 ? 11.850 17.249 -47.400 1.00 48.12 85 ARG A N 1
ATOM 655 C CA . ARG A 1 85 ? 13.021 17.041 -48.292 1.00 48.12 85 ARG A CA 1
ATOM 656 C C . ARG A 1 85 ? 13.571 15.607 -48.304 1.00 48.12 85 ARG A C 1
ATOM 658 O O . ARG A 1 85 ? 14.330 15.258 -49.206 1.00 48.12 85 ARG A O 1
ATOM 665 N N . SER A 1 86 ? 13.203 14.770 -47.335 1.00 47.94 86 SER A N 1
ATOM 666 C CA . SER A 1 86 ? 13.740 13.405 -47.182 1.00 47.94 86 SER A CA 1
ATOM 667 C C . SER A 1 86 ? 12.856 12.314 -47.803 1.00 47.94 86 SER A C 1
ATOM 669 O O . SER A 1 86 ? 13.349 11.222 -48.088 1.00 47.94 86 SER A O 1
ATOM 671 N N . SER A 1 87 ? 11.573 12.599 -48.038 1.00 48.03 87 SER A N 1
ATOM 672 C CA . SER A 1 87 ? 10.589 11.635 -48.550 1.00 48.03 87 SER A CA 1
ATOM 673 C C . SER A 1 87 ? 10.589 11.513 -50.080 1.00 48.03 87 SER A C 1
ATOM 675 O O . SER A 1 87 ? 10.340 10.431 -50.604 1.00 48.03 87 SER A O 1
ATOM 677 N N . GLU A 1 88 ? 10.967 12.566 -50.812 1.00 46.78 88 GLU A N 1
ATOM 678 C CA . GLU A 1 88 ? 10.975 12.560 -52.286 1.00 46.78 88 GLU A CA 1
ATOM 679 C C . GLU A 1 88 ? 12.289 12.023 -52.897 1.00 46.78 88 GLU A C 1
ATOM 681 O O . GLU A 1 88 ? 12.339 11.625 -54.060 1.00 46.78 88 GLU A O 1
ATOM 686 N N . SER A 1 89 ? 13.364 11.940 -52.103 1.00 51.66 89 SER A N 1
ATOM 687 C CA . SER A 1 89 ? 14.704 11.540 -52.565 1.00 51.66 89 SER A CA 1
ATOM 688 C C . SER A 1 89 ? 15.063 10.066 -52.315 1.00 51.66 89 SER A C 1
ATOM 690 O O . SER A 1 89 ? 16.083 9.598 -52.820 1.00 51.66 89 SER A O 1
ATOM 692 N N . LYS A 1 90 ? 14.228 9.294 -51.601 1.00 51.34 90 LYS A N 1
ATOM 693 C CA . LYS A 1 90 ? 14.527 7.899 -51.200 1.00 51.34 90 LYS A CA 1
ATOM 694 C C . LYS A 1 90 ? 13.805 6.793 -51.987 1.00 51.34 90 LYS A C 1
ATOM 696 O O . LYS A 1 90 ? 13.985 5.621 -51.672 1.00 51.34 90 LYS A O 1
ATOM 701 N N . LEU A 1 91 ? 13.070 7.126 -53.053 1.00 43.19 91 LEU A N 1
ATOM 702 C CA . LEU A 1 91 ? 12.407 6.141 -53.931 1.00 43.19 91 LEU A CA 1
ATOM 703 C C . LEU A 1 91 ? 12.936 6.098 -55.377 1.00 43.19 91 LEU A C 1
ATOM 705 O O . LEU A 1 91 ? 12.311 5.486 -56.237 1.00 43.19 91 LEU A O 1
ATOM 709 N N . ARG A 1 92 ? 14.124 6.645 -55.671 1.00 49.59 92 ARG A N 1
ATOM 710 C CA . ARG A 1 92 ? 14.849 6.303 -56.915 1.00 49.59 92 ARG A CA 1
ATOM 711 C C . ARG A 1 92 ? 15.753 5.098 -56.683 1.00 49.59 92 ARG A C 1
ATOM 713 O O . ARG A 1 92 ? 16.975 5.194 -56.649 1.00 49.59 92 ARG A O 1
ATOM 720 N N . ARG A 1 93 ? 15.106 3.950 -56.485 1.00 40.97 93 ARG A N 1
ATOM 721 C CA . ARG A 1 93 ? 15.739 2.633 -56.468 1.00 40.97 93 ARG A CA 1
ATOM 722 C C . ARG A 1 93 ? 16.213 2.328 -57.890 1.00 40.97 93 ARG A C 1
ATOM 724 O O . ARG A 1 93 ? 15.430 2.357 -58.832 1.00 40.97 93 ARG A O 1
ATOM 731 N N . CYS A 1 94 ? 17.513 2.108 -58.008 1.00 44.28 94 CYS A N 1
ATOM 732 C CA . CYS A 1 94 ? 18.261 1.770 -59.208 1.00 44.28 94 CYS A CA 1
ATOM 733 C C . CYS A 1 94 ? 17.543 0.767 -60.123 1.00 44.28 94 CYS A C 1
ATOM 735 O O . CYS A 1 94 ? 17.574 -0.423 -59.842 1.00 44.28 94 CYS A O 1
ATOM 737 N N . TYR A 1 95 ? 16.993 1.245 -61.236 1.00 43.00 95 TYR A N 1
ATOM 738 C CA . TYR A 1 95 ? 16.874 0.503 -62.491 1.00 43.00 95 TYR A CA 1
ATOM 739 C C . TYR A 1 95 ? 16.979 1.522 -63.628 1.00 43.00 95 TYR A C 1
ATOM 741 O O . TYR A 1 95 ? 15.996 2.113 -64.059 1.00 43.00 95 TYR A O 1
ATOM 749 N N . THR A 1 96 ? 18.202 1.787 -64.077 1.00 43.59 96 THR A N 1
ATOM 750 C CA . THR A 1 96 ? 18.419 2.204 -65.463 1.00 43.59 96 THR A CA 1
ATOM 751 C C . THR A 1 96 ? 19.013 1.009 -66.168 1.00 43.59 96 THR A C 1
ATOM 753 O O . THR A 1 96 ? 20.181 0.673 -65.965 1.00 43.59 96 THR A O 1
ATOM 756 N N . ASP A 1 97 ? 18.146 0.362 -66.935 1.00 40.59 97 ASP A N 1
ATOM 757 C CA . ASP A 1 97 ? 18.445 -0.680 -67.893 1.00 40.59 97 ASP A CA 1
ATOM 758 C C . ASP A 1 97 ? 19.706 -0.346 -68.688 1.00 40.59 97 ASP A C 1
ATOM 760 O O . ASP A 1 97 ? 19.849 0.741 -69.261 1.00 40.59 97 ASP A O 1
ATOM 764 N N . VAL A 1 98 ? 20.622 -1.309 -68.751 1.00 41.34 98 VAL A N 1
ATOM 765 C CA . VAL A 1 98 ? 21.700 -1.300 -69.733 1.00 41.34 98 VAL A CA 1
ATOM 766 C C . VAL A 1 98 ? 21.037 -1.434 -71.103 1.00 41.34 98 VAL A C 1
ATOM 768 O O . VAL A 1 98 ? 20.783 -2.536 -71.583 1.00 41.34 98 VAL A O 1
ATOM 771 N N . LYS A 1 99 ? 20.727 -0.304 -71.747 1.00 38.38 99 LYS A N 1
ATOM 772 C CA . LYS A 1 99 ? 20.446 -0.276 -73.183 1.00 38.38 99 LYS A CA 1
ATOM 773 C C . LYS A 1 99 ? 21.709 -0.753 -73.899 1.00 38.38 99 LYS A C 1
ATOM 775 O O . LYS A 1 99 ? 22.655 0.014 -74.063 1.00 38.38 99 LYS A O 1
ATOM 780 N N . LEU A 1 100 ? 21.711 -2.012 -74.339 1.00 38.78 100 LEU A N 1
ATOM 781 C CA . LEU A 1 100 ? 22.560 -2.455 -75.440 1.00 38.78 100 LEU A CA 1
ATOM 782 C C . LEU A 1 100 ? 22.160 -1.654 -76.684 1.00 38.78 100 LEU A C 1
ATOM 784 O O . LEU A 1 100 ? 21.220 -1.998 -77.399 1.00 38.78 100 LEU A O 1
ATOM 788 N N . THR A 1 101 ? 22.869 -0.563 -76.951 1.00 37.69 101 THR A N 1
ATOM 789 C CA . THR A 1 101 ? 22.888 0.061 -78.271 1.00 37.69 101 THR A CA 1
ATOM 790 C C . THR A 1 101 ? 23.744 -0.799 -79.195 1.00 37.69 101 THR A C 1
ATOM 792 O O . THR A 1 101 ? 24.948 -0.603 -79.337 1.00 37.69 101 THR A O 1
ATOM 795 N N . ASN A 1 102 ? 23.095 -1.774 -79.834 1.00 43.84 102 ASN A N 1
ATOM 796 C CA . ASN A 1 102 ? 23.587 -2.385 -81.063 1.00 43.84 102 ASN A CA 1
ATOM 797 C C . ASN A 1 102 ? 23.670 -1.300 -82.144 1.00 43.84 102 ASN A C 1
ATOM 799 O O . ASN A 1 102 ? 22.661 -0.968 -82.761 1.00 43.84 102 ASN A O 1
ATOM 803 N N . ASN A 1 103 ? 24.867 -0.766 -82.388 1.00 40.91 103 ASN A N 1
ATOM 804 C CA . ASN A 1 103 ? 25.143 0.002 -83.595 1.00 40.91 103 ASN A CA 1
ATOM 805 C C . ASN A 1 103 ? 25.901 -0.869 -84.595 1.00 40.91 103 ASN A C 1
ATOM 807 O O . ASN A 1 103 ? 27.052 -1.257 -84.410 1.00 40.91 103 ASN A O 1
ATOM 811 N N . VAL A 1 104 ? 25.181 -1.167 -85.669 1.00 38.66 104 VAL A N 1
ATOM 812 C CA . VAL A 1 104 ? 25.628 -1.823 -86.889 1.00 38.66 104 VAL A CA 1
ATOM 813 C C . VAL A 1 104 ? 26.652 -0.945 -87.626 1.00 38.66 104 VAL A C 1
ATOM 815 O O . VAL A 1 104 ? 26.381 0.207 -87.941 1.00 38.66 104 VAL A O 1
ATOM 818 N N . ARG A 1 105 ? 27.800 -1.566 -87.936 1.00 43.06 105 ARG A N 1
ATOM 819 C CA . ARG A 1 105 ? 28.637 -1.455 -89.150 1.00 43.06 105 ARG A CA 1
ATOM 820 C C . ARG A 1 105 ? 29.044 -0.056 -89.642 1.00 43.06 105 ARG A C 1
ATOM 822 O O . ARG A 1 105 ? 28.253 0.652 -90.252 1.00 43.06 105 ARG A O 1
ATOM 829 N N . LYS A 1 106 ? 30.358 0.195 -89.625 1.00 37.16 106 LYS A N 1
ATOM 830 C CA . LYS A 1 106 ? 31.114 0.690 -90.792 1.00 37.16 106 LYS A CA 1
ATOM 831 C C . LYS A 1 106 ? 32.582 0.285 -90.655 1.00 37.16 106 LYS A C 1
ATOM 833 O O . LYS A 1 106 ? 33.326 0.837 -89.855 1.00 37.16 106 LYS A O 1
ATOM 838 N N . GLU A 1 107 ? 32.979 -0.706 -91.447 1.00 44.59 107 GLU A N 1
ATOM 839 C CA . GLU A 1 107 ? 34.380 -0.984 -91.744 1.00 44.59 107 GLU A CA 1
ATOM 840 C C . GLU A 1 107 ? 35.007 0.268 -92.365 1.00 44.59 107 GLU A C 1
ATOM 842 O O . GLU A 1 107 ? 34.600 0.678 -93.453 1.00 44.59 107 GLU A O 1
ATOM 847 N N . LYS A 1 108 ? 35.973 0.877 -91.669 1.00 49.44 108 LYS A N 1
ATOM 848 C CA . LYS A 1 108 ? 37.140 1.567 -92.241 1.00 49.44 108 LYS A CA 1
ATOM 849 C C . LYS A 1 108 ? 38.088 2.001 -91.112 1.00 49.44 108 LYS A C 1
ATOM 851 O O . LYS A 1 108 ? 37.659 2.651 -90.172 1.00 49.44 108 LYS A O 1
ATOM 856 N N . LYS A 1 109 ? 39.376 1.673 -91.301 1.00 45.97 109 LYS A N 1
ATOM 857 C CA . LYS A 1 109 ? 40.586 2.056 -90.536 1.00 45.97 109 LYS A CA 1
ATOM 858 C C . LYS A 1 109 ? 40.828 1.330 -89.198 1.00 45.97 109 LYS A C 1
ATOM 860 O O . LYS A 1 109 ? 40.277 1.670 -88.160 1.00 45.97 109 LYS A O 1
ATOM 865 N N . LYS A 1 110 ? 41.735 0.342 -89.238 1.00 54.75 110 LYS A N 1
ATOM 866 C CA . LYS A 1 110 ? 42.187 -0.465 -88.087 1.00 54.75 110 LYS A CA 1
ATOM 867 C C . LYS A 1 110 ? 43.037 0.305 -87.059 1.00 54.75 110 LYS A C 1
ATOM 869 O O . LYS A 1 110 ? 43.075 -0.128 -85.915 1.00 54.75 110 LYS A O 1
ATOM 874 N N . ASP A 1 111 ? 43.643 1.439 -87.414 1.00 53.00 111 ASP A N 1
ATOM 875 C CA . ASP A 1 111 ? 44.524 2.178 -86.490 1.00 53.00 111 ASP A CA 1
ATOM 876 C C . ASP A 1 111 ? 43.796 3.154 -85.545 1.00 53.00 111 ASP A C 1
ATOM 878 O O . ASP A 1 111 ? 44.258 3.373 -84.431 1.00 53.00 111 ASP A O 1
ATOM 882 N N . GLU A 1 112 ? 42.625 3.693 -85.911 1.00 51.09 112 GLU A N 1
ATOM 883 C CA . GLU A 1 112 ? 41.850 4.596 -85.030 1.00 51.09 112 GLU A CA 1
ATOM 884 C C . GLU A 1 112 ? 41.016 3.827 -83.987 1.00 51.09 112 GLU A C 1
ATOM 886 O O . GLU A 1 112 ? 40.919 4.245 -82.833 1.00 51.09 112 GLU A O 1
ATOM 891 N N . ALA A 1 113 ? 40.478 2.657 -84.350 1.00 56.81 113 ALA A N 1
ATOM 892 C CA . ALA A 1 113 ? 39.674 1.824 -83.450 1.00 56.81 113 ALA A CA 1
ATOM 893 C C . ALA A 1 113 ? 40.495 1.220 -82.293 1.00 56.81 113 ALA A C 1
ATOM 895 O O . ALA A 1 113 ? 39.994 1.072 -81.178 1.00 56.81 113 ALA A O 1
ATOM 896 N N . MET A 1 114 ? 41.773 0.907 -82.532 1.00 58.91 114 MET A N 1
ATOM 897 C CA . MET A 1 114 ? 42.660 0.351 -81.505 1.00 58.91 114 MET A CA 1
ATOM 898 C C . MET A 1 114 ? 43.090 1.412 -80.471 1.00 58.91 114 MET A C 1
ATOM 900 O O . MET A 1 114 ? 43.310 1.094 -79.299 1.00 58.91 114 MET A O 1
ATOM 904 N N . ILE A 1 115 ? 43.176 2.684 -80.885 1.00 61.22 115 ILE A N 1
ATOM 905 C CA . ILE A 1 115 ? 43.465 3.825 -80.002 1.00 61.22 115 ILE A CA 1
ATOM 906 C C . ILE A 1 115 ? 42.256 4.130 -79.104 1.00 61.22 115 ILE A C 1
ATOM 908 O O . ILE A 1 115 ? 42.437 4.304 -77.896 1.00 61.22 115 ILE A O 1
ATOM 912 N N . ASP A 1 116 ? 41.036 4.107 -79.653 1.00 76.12 116 ASP A N 1
ATOM 913 C CA . ASP A 1 116 ? 39.798 4.297 -78.882 1.00 76.12 116 ASP A CA 1
ATOM 914 C C . ASP A 1 116 ? 39.576 3.170 -77.858 1.00 76.12 116 ASP A C 1
ATOM 916 O O . ASP A 1 116 ? 39.257 3.424 -76.695 1.00 76.12 116 ASP A O 1
ATOM 920 N N . GLU A 1 117 ? 39.853 1.915 -78.223 1.00 84.50 117 GLU A N 1
ATOM 921 C CA . GLU A 1 117 ? 39.748 0.798 -77.283 1.00 84.50 117 GLU A CA 1
ATOM 922 C C . GLU A 1 117 ? 40.779 0.883 -76.146 1.00 84.50 117 GLU A C 1
ATOM 924 O O . GLU A 1 117 ? 40.446 0.656 -74.978 1.00 84.50 117 GLU A O 1
ATOM 929 N N . LYS A 1 118 ? 42.017 1.287 -76.450 1.00 86.50 118 LYS A N 1
ATOM 930 C CA . LYS A 1 118 ? 43.051 1.536 -75.437 1.00 86.50 118 LYS A CA 1
ATOM 931 C C . LYS A 1 118 ? 42.642 2.653 -74.475 1.00 86.50 118 LYS A C 1
ATOM 933 O O . LYS A 1 118 ? 42.883 2.546 -73.270 1.00 86.50 118 LYS A O 1
ATOM 938 N N . GLU A 1 119 ? 42.030 3.724 -74.973 1.00 88.19 119 GLU A N 1
ATOM 939 C CA . GLU A 1 119 ? 41.539 4.811 -74.127 1.00 88.19 119 GLU A CA 1
ATOM 940 C C . GLU A 1 119 ? 40.323 4.378 -73.295 1.00 88.19 119 GLU A C 1
ATOM 942 O O . GLU A 1 119 ? 40.267 4.639 -72.091 1.00 88.19 119 GLU A O 1
ATOM 947 N N . ARG A 1 120 ? 39.396 3.618 -73.887 1.00 90.06 120 ARG A N 1
ATOM 948 C CA . ARG A 1 120 ? 38.257 2.997 -73.199 1.00 90.06 120 ARG A CA 1
ATOM 949 C C . ARG A 1 120 ? 38.705 2.110 -72.039 1.00 90.06 120 ARG A C 1
ATOM 951 O O . ARG A 1 120 ? 38.181 2.260 -70.935 1.00 90.06 120 ARG A O 1
ATOM 958 N N . LEU A 1 121 ? 39.689 1.236 -72.253 1.00 91.62 121 LEU A N 1
ATOM 959 C CA . LEU A 1 121 ? 40.235 0.363 -71.209 1.00 91.62 121 LEU A CA 1
ATOM 960 C C . LEU A 1 121 ? 40.897 1.166 -70.082 1.00 91.62 121 LEU A C 1
ATOM 962 O O . LEU A 1 121 ? 40.690 0.856 -68.910 1.00 91.62 121 LEU A O 1
ATOM 966 N N . LYS A 1 122 ? 41.616 2.252 -70.398 1.00 92.94 122 LYS A N 1
ATOM 967 C CA . LYS A 1 122 ? 42.154 3.172 -69.378 1.00 92.94 122 LYS A CA 1
ATOM 968 C C . LYS A 1 122 ? 41.046 3.838 -68.558 1.00 92.94 122 LYS A C 1
ATOM 970 O O . LYS A 1 122 ? 41.154 3.906 -67.334 1.00 92.94 122 LYS A O 1
ATOM 975 N N . ARG A 1 123 ? 39.968 4.302 -69.203 1.00 92.06 123 ARG A N 1
ATOM 976 C CA . ARG A 1 123 ? 38.803 4.886 -68.511 1.00 92.06 123 ARG A CA 1
ATOM 977 C C . ARG A 1 123 ? 38.125 3.858 -67.600 1.00 92.06 123 ARG A C 1
ATOM 979 O O . ARG A 1 123 ? 37.815 4.184 -66.458 1.00 92.06 123 ARG A O 1
ATOM 986 N N . GLN A 1 124 ? 37.947 2.619 -68.065 1.00 93.31 124 GLN A N 1
ATOM 987 C CA . GLN A 1 124 ? 37.372 1.530 -67.267 1.00 93.31 124 GLN A CA 1
ATOM 988 C C . GLN A 1 124 ? 38.258 1.144 -66.078 1.00 93.31 124 GLN A C 1
ATOM 990 O O . GLN A 1 124 ? 37.750 1.003 -64.968 1.00 93.31 124 GLN A O 1
ATOM 995 N N . LEU A 1 125 ? 39.577 1.044 -66.269 1.00 94.12 125 LEU A N 1
ATOM 996 C CA . LEU A 1 125 ? 40.523 0.776 -65.185 1.00 94.12 125 LEU A CA 1
ATOM 997 C C . LEU A 1 125 ? 40.481 1.881 -64.120 1.00 94.12 125 LEU A C 1
ATOM 999 O O . LEU A 1 125 ? 40.404 1.583 -62.929 1.00 94.12 125 LEU A O 1
ATOM 1003 N N . ASN A 1 126 ? 40.454 3.150 -64.538 1.00 94.81 126 ASN A N 1
ATOM 1004 C CA . ASN A 1 126 ? 40.311 4.285 -63.626 1.00 94.81 126 ASN A CA 1
ATOM 1005 C C . ASN A 1 126 ? 38.966 4.257 -62.884 1.00 94.81 126 ASN A C 1
ATOM 1007 O O . ASN A 1 126 ? 38.936 4.459 -61.671 1.00 94.81 126 ASN A O 1
ATOM 1011 N N . ALA A 1 127 ? 37.864 3.956 -63.577 1.00 95.50 127 ALA A N 1
ATOM 1012 C CA . ALA A 1 127 ? 36.550 3.807 -62.955 1.00 95.50 127 ALA A CA 1
ATOM 1013 C C . ALA A 1 127 ? 36.536 2.666 -61.922 1.00 95.50 127 ALA A C 1
ATOM 1015 O O . ALA A 1 127 ? 36.043 2.852 -60.810 1.00 95.50 127 ALA A O 1
ATOM 1016 N N . SER A 1 128 ? 37.149 1.523 -62.244 1.00 95.44 128 SER A N 1
ATOM 1017 C CA . SER A 1 128 ? 37.303 0.388 -61.328 1.00 95.44 128 SER A CA 1
ATOM 1018 C C . SER A 1 128 ? 38.167 0.745 -60.117 1.00 95.44 128 SER A C 1
ATOM 1020 O O . SER A 1 128 ? 37.842 0.377 -58.989 1.00 95.44 128 SER A O 1
ATOM 1022 N N . LEU A 1 129 ? 39.253 1.499 -60.314 1.00 96.50 129 LEU A N 1
ATOM 1023 C CA . LEU A 1 129 ? 40.106 1.969 -59.223 1.00 96.50 129 LEU A CA 1
ATOM 1024 C C . LEU A 1 129 ? 39.334 2.900 -58.276 1.00 96.50 129 LEU A C 1
ATOM 1026 O O . LEU A 1 129 ? 39.442 2.762 -57.057 1.00 96.50 129 LEU A O 1
ATOM 1030 N N . VAL A 1 130 ? 38.542 3.828 -58.824 1.00 96.50 130 VAL A N 1
ATOM 1031 C CA . VAL A 1 130 ? 37.688 4.736 -58.042 1.00 96.50 130 VAL A CA 1
ATOM 1032 C C . VAL A 1 130 ? 36.605 3.958 -57.296 1.00 96.50 130 VAL A C 1
ATOM 1034 O O . VAL A 1 130 ? 36.391 4.212 -56.112 1.00 96.50 130 VAL A O 1
ATOM 1037 N N . ALA A 1 131 ? 35.955 2.988 -57.944 1.00 96.69 131 ALA A N 1
ATOM 1038 C CA . ALA A 1 131 ? 34.963 2.128 -57.303 1.00 96.69 131 ALA A CA 1
ATOM 1039 C C . ALA A 1 131 ? 35.572 1.332 -56.138 1.00 96.69 131 ALA A C 1
ATOM 1041 O O . ALA A 1 131 ? 34.993 1.301 -55.053 1.00 96.69 131 ALA A O 1
ATOM 1042 N N . ARG A 1 132 ? 36.778 0.777 -56.321 1.00 97.00 132 ARG A N 1
ATOM 1043 C CA . ARG A 1 132 ? 37.513 0.073 -55.262 1.00 97.00 132 ARG A CA 1
ATOM 1044 C C . ARG A 1 132 ? 37.818 0.982 -54.071 1.00 97.00 132 ARG A C 1
ATOM 1046 O O . ARG A 1 132 ? 37.513 0.608 -52.947 1.00 97.00 132 ARG A O 1
ATOM 1053 N N . LYS A 1 133 ? 38.344 2.189 -54.311 1.00 96.75 133 LYS A N 1
ATOM 1054 C CA . LYS A 1 133 ? 38.612 3.169 -53.240 1.00 96.75 133 LYS A CA 1
ATOM 1055 C C . LYS A 1 133 ? 37.338 3.563 -52.487 1.00 96.75 133 LYS A C 1
ATOM 1057 O O . LYS A 1 133 ? 37.362 3.711 -51.272 1.00 96.75 133 LYS A O 1
ATOM 1062 N N . ARG A 1 134 ? 36.211 3.716 -53.190 1.00 96.50 134 ARG A N 1
ATOM 1063 C CA . ARG A 1 134 ? 34.913 3.997 -52.552 1.00 96.50 134 ARG A CA 1
ATOM 1064 C C . ARG A 1 134 ? 34.444 2.839 -51.673 1.00 96.50 134 ARG A C 1
ATOM 1066 O O . ARG A 1 134 ? 33.980 3.086 -50.567 1.00 96.50 134 ARG A O 1
ATOM 1073 N N . LEU A 1 135 ? 34.576 1.599 -52.145 1.00 96.94 135 LEU A N 1
ATOM 1074 C CA . LEU A 1 135 ? 34.256 0.405 -51.356 1.00 96.94 135 LEU A CA 1
ATOM 1075 C C . LEU A 1 135 ? 35.127 0.305 -50.103 1.00 96.94 135 LEU A C 1
ATOM 1077 O O . LEU A 1 135 ? 34.605 0.045 -49.028 1.00 96.94 135 LEU A O 1
ATOM 1081 N N . GLU A 1 136 ? 36.421 0.584 -50.225 1.00 96.56 136 GLU A N 1
ATOM 1082 C CA . GLU A 1 136 ? 37.357 0.592 -49.099 1.00 96.56 136 GLU A CA 1
ATOM 1083 C C . GLU A 1 136 ? 36.947 1.603 -48.015 1.00 96.56 136 GLU A C 1
ATOM 1085 O O . GLU A 1 136 ? 36.864 1.248 -46.839 1.00 96.56 136 GLU A O 1
ATOM 1090 N N . VAL A 1 137 ? 36.578 2.829 -48.411 1.00 96.44 137 VAL A N 1
ATOM 1091 C CA . VAL A 1 137 ? 36.057 3.849 -47.483 1.00 96.44 137 VAL A CA 1
ATOM 1092 C C . VAL A 1 137 ? 34.759 3.392 -46.812 1.00 96.44 137 VAL A C 1
ATOM 1094 O O . VAL A 1 137 ? 34.612 3.576 -45.606 1.00 96.44 137 VAL A O 1
ATOM 1097 N N . MET A 1 138 ? 33.837 2.772 -47.557 1.00 97.38 138 MET A N 1
ATOM 1098 C CA . MET A 1 138 ? 32.583 2.261 -46.988 1.00 97.38 138 MET A CA 1
ATOM 1099 C C . MET A 1 138 ? 32.816 1.120 -45.993 1.00 97.38 138 MET A C 1
ATOM 1101 O O . MET A 1 138 ? 32.202 1.104 -44.930 1.00 97.38 138 MET A O 1
ATOM 1105 N N . CYS A 1 139 ? 33.711 0.177 -46.301 1.00 97.06 139 CYS A N 1
ATOM 1106 C CA . CYS A 1 139 ? 34.063 -0.900 -45.378 1.00 97.06 139 CYS A CA 1
ATOM 1107 C C . CYS A 1 139 ? 34.675 -0.346 -44.084 1.00 97.06 139 CYS A C 1
ATOM 1109 O O . CYS A 1 139 ? 34.336 -0.815 -42.998 1.00 97.06 139 CYS A O 1
ATOM 1111 N N . TRP A 1 140 ? 35.521 0.682 -44.186 1.00 97.06 140 TRP A N 1
ATOM 1112 C CA . TRP A 1 140 ? 36.095 1.345 -43.018 1.00 97.06 140 TRP A CA 1
ATOM 1113 C C . TRP A 1 140 ? 35.045 2.101 -42.192 1.00 97.06 140 TRP A C 1
ATOM 1115 O O . TRP A 1 140 ? 35.013 1.956 -40.970 1.00 97.06 140 TRP A O 1
ATOM 1125 N N . SER A 1 141 ? 34.150 2.867 -42.830 1.00 97.56 141 SER A N 1
ATOM 1126 C CA . SER A 1 141 ? 33.089 3.584 -42.110 1.00 97.56 141 SER A CA 1
ATOM 1127 C C . SER A 1 141 ? 32.099 2.632 -41.440 1.00 97.56 141 SER A C 1
ATOM 1129 O O . SER A 1 141 ? 31.686 2.886 -40.314 1.00 97.56 141 SER A O 1
ATOM 1131 N N . LEU A 1 142 ? 31.769 1.512 -42.091 1.00 97.88 142 LEU A N 1
ATOM 1132 C CA . LEU A 1 142 ? 30.891 0.486 -41.526 1.00 97.88 142 LEU A CA 1
ATOM 1133 C C . LEU A 1 142 ? 31.533 -0.214 -40.319 1.00 97.88 142 LEU A C 1
ATOM 1135 O O . LEU A 1 142 ? 30.848 -0.511 -39.344 1.00 97.88 142 LEU A O 1
ATOM 1139 N N . GLY A 1 143 ? 32.851 -0.445 -40.356 1.00 96.44 143 GLY A N 1
ATOM 1140 C CA . GLY A 1 143 ? 33.604 -0.950 -39.205 1.00 96.44 143 GLY A CA 1
ATOM 1141 C C . GLY A 1 143 ? 33.487 -0.025 -37.992 1.00 96.44 143 GLY A C 1
ATOM 1142 O O . GLY A 1 143 ? 33.148 -0.482 -36.904 1.00 96.44 143 GLY A O 1
ATOM 1143 N N . LYS A 1 144 ? 33.653 1.287 -38.201 1.00 97.88 144 LYS A N 1
ATOM 1144 C CA . LYS A 1 144 ? 33.467 2.294 -37.144 1.00 97.88 144 LYS A CA 1
ATOM 1145 C C . LYS A 1 144 ? 32.042 2.346 -36.607 1.00 97.88 144 LYS A C 1
ATOM 1147 O O . LYS A 1 144 ? 31.844 2.436 -35.402 1.00 97.88 144 LYS A O 1
ATOM 1152 N N . GLU A 1 145 ? 31.047 2.280 -37.485 1.00 97.69 145 GLU A N 1
ATOM 1153 C CA . GLU A 1 145 ? 29.641 2.273 -37.076 1.00 97.69 145 GLU A CA 1
ATOM 1154 C C . GLU A 1 145 ? 29.312 1.032 -36.230 1.00 97.69 145 GLU A C 1
ATOM 1156 O O . GLU A 1 145 ? 28.631 1.137 -35.211 1.00 97.69 145 GLU A O 1
ATOM 1161 N N . LYS A 1 146 ? 29.868 -0.134 -36.589 1.00 98.25 146 LYS A N 1
ATOM 1162 C CA . LYS A 1 146 ? 29.760 -1.364 -35.793 1.00 98.25 146 LYS A CA 1
ATOM 1163 C C . LYS A 1 146 ? 30.376 -1.202 -34.400 1.00 98.25 146 LYS A C 1
ATOM 1165 O O . LYS A 1 146 ? 29.786 -1.667 -33.428 1.00 98.25 146 LYS A O 1
ATOM 1170 N N . GLU A 1 147 ? 31.543 -0.568 -34.294 1.00 98.38 147 GLU A N 1
ATOM 1171 C CA . GLU A 1 147 ? 32.195 -0.297 -33.004 1.00 98.38 147 GLU A CA 1
ATOM 1172 C C . GLU A 1 147 ? 31.360 0.650 -32.130 1.00 98.38 147 GLU A C 1
ATOM 1174 O O . GLU A 1 147 ? 31.164 0.370 -30.948 1.00 98.38 147 GLU A O 1
ATOM 1179 N N . ILE A 1 148 ? 30.802 1.718 -32.714 1.00 98.19 148 ILE A N 1
ATOM 1180 C CA . ILE A 1 148 ? 29.910 2.654 -32.010 1.00 98.19 148 ILE A CA 1
ATOM 1181 C C . ILE A 1 148 ? 28.660 1.926 -31.507 1.00 98.19 148 ILE A C 1
ATOM 1183 O O . ILE A 1 148 ? 28.339 2.015 -30.324 1.00 98.19 148 ILE A O 1
ATOM 1187 N N . MET A 1 149 ? 27.995 1.145 -32.365 1.00 98.56 149 MET A N 1
ATOM 1188 C CA . MET A 1 149 ? 26.821 0.363 -31.966 1.00 98.56 149 MET A CA 1
ATOM 1189 C C . MET A 1 149 ? 27.143 -0.633 -30.847 1.00 98.56 149 MET A C 1
ATOM 1191 O O . MET A 1 149 ? 26.356 -0.782 -29.918 1.00 98.56 149 MET A O 1
ATOM 1195 N N . ALA A 1 150 ? 28.296 -1.306 -30.898 1.00 98.50 150 ALA A N 1
ATOM 1196 C CA . ALA A 1 150 ? 28.707 -2.223 -29.837 1.00 98.50 150 ALA A CA 1
ATOM 1197 C C . ALA A 1 150 ? 28.918 -1.494 -28.498 1.00 98.50 150 ALA A C 1
ATOM 1199 O O . ALA A 1 150 ? 28.493 -1.993 -27.454 1.00 98.50 150 ALA A O 1
ATOM 1200 N N . ALA A 1 151 ? 29.524 -0.303 -28.523 1.00 98.00 151 ALA A N 1
ATOM 1201 C CA . ALA A 1 151 ? 29.698 0.525 -27.333 1.00 98.00 151 ALA A CA 1
ATOM 1202 C C . ALA A 1 151 ? 28.353 1.013 -26.766 1.00 98.00 151 ALA A C 1
ATOM 1204 O O . ALA A 1 151 ? 28.132 0.942 -25.556 1.00 98.00 151 ALA A O 1
ATOM 1205 N N . GLU A 1 152 ? 27.428 1.450 -27.625 1.00 98.44 152 GLU A N 1
ATOM 1206 C CA . GLU A 1 152 ? 26.080 1.858 -27.214 1.00 98.44 152 GLU A CA 1
ATOM 1207 C C . GLU A 1 152 ? 25.276 0.693 -26.631 1.00 98.44 152 GLU A C 1
ATOM 1209 O O . GLU A 1 152 ? 24.647 0.851 -25.585 1.00 98.44 152 GLU A O 1
ATOM 1214 N N . LEU A 1 153 ? 25.335 -0.489 -27.250 1.00 98.56 153 LEU A N 1
ATOM 1215 C CA . LEU A 1 153 ? 24.695 -1.695 -26.723 1.00 98.56 153 LEU A CA 1
ATOM 1216 C C . LEU A 1 153 ? 25.266 -2.080 -25.357 1.00 98.56 153 LEU A C 1
ATOM 1218 O O . LEU A 1 153 ? 24.495 -2.362 -24.446 1.00 98.56 153 LEU A O 1
ATOM 1222 N N . SER A 1 154 ? 26.589 -2.035 -25.187 1.00 98.44 154 SER A N 1
ATOM 1223 C CA . SER A 1 154 ? 27.238 -2.298 -23.896 1.00 98.44 154 SER A CA 1
ATOM 1224 C C . SER A 1 154 ? 26.757 -1.327 -22.814 1.00 98.44 154 SER A C 1
ATOM 1226 O O . SER A 1 154 ? 26.368 -1.741 -21.722 1.00 98.44 154 SER A O 1
ATOM 1228 N N . LYS A 1 155 ? 26.673 -0.032 -23.148 1.00 98.44 155 LYS A N 1
ATOM 1229 C CA . LYS A 1 155 ? 26.124 0.986 -22.248 1.00 98.44 155 LYS A CA 1
ATOM 1230 C C . LYS A 1 155 ? 24.666 0.695 -21.882 1.00 98.44 155 LYS A C 1
ATOM 1232 O O . LYS A 1 155 ? 24.306 0.795 -20.715 1.00 98.44 155 LYS A O 1
ATOM 1237 N N . LYS A 1 156 ? 23.832 0.308 -22.851 1.00 98.56 156 LYS A N 1
ATOM 1238 C CA . LYS A 1 156 ? 22.423 -0.030 -22.597 1.00 98.56 156 LYS A CA 1
ATOM 1239 C C . LYS A 1 156 ? 22.245 -1.282 -21.754 1.00 98.56 156 LYS A C 1
ATOM 1241 O O . LYS A 1 156 ? 21.371 -1.286 -20.897 1.00 98.56 156 LYS A O 1
ATOM 1246 N N . VAL A 1 157 ? 23.074 -2.303 -21.947 1.00 98.69 157 VAL A N 1
ATOM 1247 C CA . VAL A 1 157 ? 23.081 -3.487 -21.077 1.00 98.69 157 VAL A CA 1
ATOM 1248 C C . VAL A 1 157 ? 23.419 -3.088 -19.643 1.00 98.69 157 VAL A C 1
ATOM 1250 O O . VAL A 1 157 ? 22.730 -3.506 -18.720 1.00 98.69 157 VAL A O 1
ATOM 1253 N N . HIS A 1 158 ? 24.426 -2.233 -19.452 1.00 98.44 158 HIS A N 1
ATOM 1254 C CA . HIS A 1 158 ? 24.787 -1.756 -18.121 1.00 98.44 158 HIS A CA 1
ATOM 1255 C C . HIS A 1 158 ? 23.657 -0.956 -17.453 1.00 98.44 158 HIS A C 1
ATOM 1257 O O . HIS A 1 158 ? 23.284 -1.284 -16.332 1.00 98.44 158 HIS A O 1
ATOM 1263 N N . GLU A 1 159 ? 23.057 0.012 -18.158 1.00 98.38 159 GLU A N 1
ATOM 1264 C CA . GLU A 1 159 ? 21.916 0.796 -17.651 1.00 98.38 159 GLU A CA 1
ATOM 1265 C C . GLU A 1 159 ? 20.724 -0.101 -17.261 1.00 98.38 159 GLU A C 1
ATOM 1267 O O . GLU A 1 159 ? 20.050 0.155 -16.265 1.00 98.38 159 GLU A O 1
ATOM 1272 N N . VAL A 1 160 ? 20.443 -1.153 -18.041 1.00 98.50 160 VAL A N 1
ATOM 1273 C CA . VAL A 1 160 ? 19.368 -2.110 -17.729 1.00 98.50 160 VAL A CA 1
ATOM 1274 C C . VAL A 1 160 ? 19.686 -2.903 -16.466 1.00 98.50 160 VAL A C 1
ATOM 1276 O O . VAL A 1 160 ? 18.821 -2.994 -15.600 1.00 98.50 160 VAL A O 1
ATOM 1279 N N . ASN A 1 161 ? 20.913 -3.404 -16.322 1.00 98.31 161 ASN A N 1
ATOM 1280 C CA . ASN A 1 161 ? 21.321 -4.142 -15.126 1.00 98.31 161 ASN A CA 1
ATOM 1281 C C . ASN A 1 161 ? 21.211 -3.274 -13.860 1.00 98.31 161 ASN A C 1
ATOM 1283 O O . ASN A 1 161 ? 20.666 -3.722 -12.859 1.00 98.31 161 ASN A O 1
ATOM 1287 N N . GLU A 1 162 ? 21.641 -2.008 -13.914 1.00 98.44 162 GLU A N 1
ATOM 1288 C CA . GLU A 1 162 ? 21.497 -1.079 -12.780 1.00 98.44 162 GLU A CA 1
ATOM 1289 C C . GLU A 1 162 ? 20.024 -0.863 -12.395 1.00 98.44 162 GLU A C 1
ATOM 1291 O O . GLU A 1 162 ? 19.675 -0.816 -11.214 1.00 98.44 162 GLU A O 1
ATOM 1296 N N . MET A 1 163 ? 19.129 -0.746 -13.383 1.00 98.31 163 MET A N 1
ATOM 1297 C CA . MET A 1 163 ? 17.692 -0.643 -13.117 1.00 98.31 163 MET A CA 1
ATOM 1298 C C . MET A 1 163 ? 17.117 -1.935 -12.527 1.00 98.31 163 MET A C 1
ATOM 1300 O O . MET A 1 163 ? 16.243 -1.862 -11.664 1.00 98.31 163 MET A O 1
ATOM 1304 N N . GLU A 1 164 ? 17.576 -3.104 -12.976 1.00 98.50 164 GLU A N 1
ATOM 1305 C CA . GLU A 1 164 ? 17.168 -4.398 -12.421 1.00 98.50 164 GLU A CA 1
ATOM 1306 C C . GLU A 1 164 ? 17.582 -4.536 -10.953 1.00 98.50 164 GLU A C 1
ATOM 1308 O O . GLU A 1 164 ? 16.751 -4.932 -10.133 1.00 98.50 164 GLU A O 1
ATOM 1313 N N . ASP A 1 165 ? 18.799 -4.122 -10.596 1.00 98.31 165 ASP A N 1
ATOM 1314 C CA . ASP A 1 165 ? 19.277 -4.108 -9.210 1.00 98.31 165 ASP A CA 1
ATOM 1315 C C . ASP A 1 165 ? 18.406 -3.201 -8.327 1.00 98.31 165 ASP A C 1
ATOM 1317 O O . ASP A 1 165 ? 17.922 -3.626 -7.275 1.00 98.31 165 ASP A O 1
ATOM 1321 N N . LEU A 1 166 ? 18.096 -1.984 -8.793 1.00 98.44 166 LEU A N 1
ATOM 1322 C CA . LEU A 1 166 ? 17.193 -1.069 -8.085 1.00 98.44 166 LEU A CA 1
ATOM 1323 C C . LEU A 1 166 ? 15.777 -1.644 -7.927 1.00 98.44 166 LEU A C 1
ATOM 1325 O O . LEU A 1 166 ? 15.140 -1.463 -6.886 1.00 98.44 166 LEU A O 1
ATOM 1329 N N . ILE A 1 167 ? 15.263 -2.334 -8.949 1.00 98.50 167 ILE A N 1
ATOM 1330 C CA . ILE A 1 167 ? 13.962 -3.011 -8.885 1.00 98.50 167 ILE A CA 1
ATOM 1331 C C . ILE A 1 167 ? 13.997 -4.139 -7.853 1.00 98.50 167 ILE A C 1
ATOM 1333 O O . ILE A 1 167 ? 13.028 -4.294 -7.108 1.00 98.50 167 ILE A O 1
ATOM 1337 N N . ASN A 1 168 ? 15.079 -4.913 -7.794 1.00 98.50 168 ASN A N 1
ATOM 1338 C CA . ASN A 1 168 ? 15.232 -5.995 -6.825 1.00 98.50 168 ASN A CA 1
ATOM 1339 C C . ASN A 1 168 ? 15.299 -5.445 -5.395 1.00 98.50 168 ASN A C 1
ATOM 1341 O O . ASN A 1 168 ? 14.505 -5.865 -4.558 1.00 98.50 168 ASN A O 1
ATOM 1345 N N . GLU A 1 169 ? 16.095 -4.403 -5.138 1.00 98.44 169 GLU A N 1
ATOM 1346 C CA . GLU A 1 169 ? 16.103 -3.738 -3.828 1.00 98.44 169 GLU A CA 1
ATOM 1347 C C . GLU A 1 169 ? 14.719 -3.211 -3.416 1.00 98.44 169 GLU A C 1
ATOM 1349 O O . GLU A 1 169 ? 14.340 -3.258 -2.242 1.00 98.44 169 GLU A O 1
ATOM 1354 N N . LEU A 1 170 ? 13.962 -2.648 -4.364 1.00 98.44 170 LEU A N 1
ATOM 1355 C CA . LEU A 1 170 ? 12.607 -2.163 -4.104 1.00 98.44 170 LEU A CA 1
ATOM 1356 C C . LEU A 1 170 ? 11.632 -3.306 -3.817 1.00 98.44 170 LEU A C 1
ATOM 1358 O O . LEU A 1 170 ? 10.745 -3.139 -2.978 1.00 98.44 170 LEU A O 1
ATOM 1362 N N . LYS A 1 171 ? 11.779 -4.453 -4.487 1.00 98.44 171 LYS A N 1
ATOM 1363 C CA . LYS A 1 171 ? 10.991 -5.656 -4.196 1.00 98.44 171 LYS A CA 1
ATOM 1364 C C . LYS A 1 171 ? 11.274 -6.160 -2.785 1.00 98.44 171 LYS A C 1
ATOM 1366 O O . LYS A 1 171 ? 10.316 -6.313 -2.033 1.00 98.44 171 LYS A O 1
ATOM 1371 N N . ASP A 1 172 ? 12.543 -6.279 -2.401 1.00 98.25 172 ASP A N 1
ATOM 1372 C CA . ASP A 1 172 ? 12.946 -6.730 -1.063 1.00 98.25 172 ASP A CA 1
ATOM 1373 C C . ASP A 1 172 ? 12.413 -5.788 0.029 1.00 98.25 172 ASP A C 1
ATOM 1375 O O . ASP A 1 172 ? 11.846 -6.215 1.038 1.00 98.25 172 ASP A O 1
ATOM 1379 N N . LYS A 1 173 ? 12.515 -4.467 -0.190 1.00 97.94 173 LYS A N 1
ATOM 1380 C CA . LYS A 1 173 ? 11.948 -3.458 0.723 1.00 97.94 173 LYS A CA 1
ATOM 1381 C C . LYS A 1 173 ? 10.428 -3.578 0.831 1.00 97.94 173 LYS A C 1
ATOM 1383 O O . LYS A 1 173 ? 9.890 -3.463 1.932 1.00 97.94 173 LYS A O 1
ATOM 1388 N N . ASN A 1 174 ? 9.729 -3.792 -0.282 1.00 97.44 174 ASN A N 1
ATOM 1389 C CA . ASN A 1 174 ? 8.276 -3.958 -0.274 1.00 97.44 174 ASN A CA 1
ATOM 1390 C C . ASN A 1 174 ? 7.848 -5.242 0.442 1.00 97.44 174 ASN A C 1
ATOM 1392 O O . ASN A 1 174 ? 6.890 -5.198 1.210 1.00 97.44 174 ASN A O 1
ATOM 1396 N N . GLU A 1 175 ? 8.553 -6.353 0.237 1.00 97.88 175 GLU A N 1
ATOM 1397 C CA . GLU A 1 175 ? 8.290 -7.615 0.934 1.00 97.88 175 GLU A CA 1
ATOM 1398 C C . GLU A 1 175 ? 8.453 -7.449 2.450 1.00 97.88 175 GLU A C 1
ATOM 1400 O O . GLU A 1 175 ? 7.513 -7.709 3.202 1.00 97.88 175 GLU A O 1
ATOM 1405 N N . CYS A 1 176 ? 9.563 -6.848 2.892 1.00 96.31 176 CYS A N 1
ATOM 1406 C CA . CYS A 1 176 ? 9.794 -6.527 4.302 1.00 96.31 176 CYS A CA 1
ATOM 1407 C C . CYS A 1 176 ? 8.689 -5.627 4.895 1.00 96.31 176 CYS A C 1
ATOM 1409 O O . CYS A 1 176 ? 8.227 -5.829 6.021 1.00 96.31 176 CYS A O 1
ATOM 1411 N N . LEU A 1 177 ? 8.226 -4.620 4.146 1.00 97.50 177 LEU A N 1
ATOM 1412 C CA . LEU A 1 177 ? 7.127 -3.756 4.590 1.00 97.50 177 LEU A CA 1
ATOM 1413 C C . LEU A 1 177 ? 5.805 -4.520 4.721 1.00 97.50 177 LEU A C 1
ATOM 1415 O O . LEU A 1 177 ? 5.063 -4.285 5.677 1.00 97.50 177 LEU A O 1
ATOM 1419 N N . VAL A 1 178 ? 5.506 -5.426 3.790 1.00 96.88 178 VAL A N 1
ATOM 1420 C CA . VAL A 1 178 ? 4.304 -6.268 3.837 1.00 96.88 178 VAL A CA 1
ATOM 1421 C C . VAL A 1 178 ? 4.342 -7.202 5.046 1.00 96.88 178 VAL A C 1
ATOM 1423 O O . VAL A 1 178 ? 3.339 -7.313 5.755 1.00 96.88 178 VAL A O 1
ATOM 1426 N N . GLU A 1 179 ? 5.485 -7.822 5.333 1.00 95.81 179 GLU A N 1
ATOM 1427 C CA . GLU A 1 179 ? 5.671 -8.651 6.528 1.00 95.81 179 GLU A CA 1
ATOM 1428 C C . GLU A 1 179 ? 5.415 -7.854 7.811 1.00 95.81 179 GLU A C 1
ATOM 1430 O O . GLU A 1 179 ? 4.567 -8.238 8.621 1.00 95.81 179 GLU A O 1
ATOM 1435 N N . ARG A 1 180 ? 6.031 -6.674 7.947 1.00 95.06 180 ARG A N 1
ATOM 1436 C CA . ARG A 1 180 ? 5.836 -5.794 9.112 1.00 95.06 180 ARG A CA 1
ATOM 1437 C C . ARG A 1 180 ? 4.393 -5.317 9.274 1.00 95.06 180 ARG A C 1
ATOM 1439 O O . ARG A 1 180 ? 3.917 -5.157 10.399 1.00 95.06 180 ARG A O 1
ATOM 1446 N N . LEU A 1 181 ? 3.679 -5.068 8.174 1.00 94.25 181 LEU A N 1
ATOM 1447 C CA . LEU A 1 181 ? 2.257 -4.719 8.220 1.00 94.25 181 LEU A CA 1
ATOM 1448 C C . LEU A 1 181 ? 1.407 -5.890 8.719 1.00 94.25 181 LEU A C 1
ATOM 1450 O O . LEU A 1 181 ? 0.507 -5.682 9.538 1.00 94.25 181 LEU A O 1
ATOM 1454 N N . HIS A 1 182 ? 1.693 -7.111 8.264 1.00 92.50 182 HIS A N 1
ATOM 1455 C CA . HIS A 1 182 ? 1.012 -8.304 8.756 1.00 92.50 182 HIS A CA 1
ATOM 1456 C C . HIS A 1 182 ? 1.294 -8.551 10.239 1.00 92.50 182 HIS A C 1
ATOM 1458 O O . HIS A 1 182 ? 0.352 -8.812 10.987 1.00 92.50 182 HIS A O 1
ATOM 1464 N N . GLU A 1 183 ? 2.544 -8.431 10.682 1.00 91.75 183 GLU A N 1
ATOM 1465 C CA . GLU A 1 183 ? 2.921 -8.544 12.096 1.00 91.75 183 GLU A CA 1
ATOM 1466 C C . GLU A 1 183 ? 2.211 -7.496 12.951 1.00 91.75 183 GLU A C 1
ATOM 1468 O O . GLU A 1 183 ? 1.517 -7.848 13.904 1.00 91.75 183 GLU A O 1
ATOM 1473 N N . GLY A 1 184 ? 2.266 -6.222 12.553 1.00 89.81 184 GLY A N 1
ATOM 1474 C CA . GLY A 1 184 ? 1.585 -5.149 13.274 1.00 89.81 184 GLY A CA 1
ATOM 1475 C C . GLY A 1 184 ? 0.061 -5.310 13.294 1.00 89.81 184 GLY A C 1
ATOM 1476 O O . GLY A 1 184 ? -0.595 -4.912 14.258 1.00 89.81 184 GLY A O 1
ATOM 1477 N N . SER A 1 185 ? -0.535 -5.906 12.257 1.00 89.38 185 SER A N 1
ATOM 1478 C CA . SER A 1 185 ? -1.965 -6.230 12.253 1.00 89.38 185 SER A CA 1
ATOM 1479 C C . SER A 1 185 ? -2.294 -7.399 13.182 1.00 89.38 185 SER A C 1
ATOM 1481 O O . SER A 1 185 ? -3.320 -7.349 13.861 1.00 89.38 185 SER A O 1
ATOM 1483 N N . LYS A 1 186 ? -1.453 -8.440 13.219 1.00 88.62 186 LYS A N 1
ATOM 1484 C CA . LYS A 1 186 ? -1.612 -9.585 14.127 1.00 88.62 186 LYS A CA 1
ATOM 1485 C C . LYS A 1 186 ? -1.493 -9.140 15.581 1.00 88.62 186 LYS A C 1
ATOM 1487 O O . LYS A 1 186 ? -2.403 -9.413 16.353 1.00 88.62 186 LYS A O 1
ATOM 1492 N N . GLU A 1 187 ? -0.461 -8.369 15.911 1.00 87.69 187 GLU A N 1
ATOM 1493 C CA . GLU A 1 187 ? -0.232 -7.839 17.258 1.00 87.69 187 GLU A CA 1
ATOM 1494 C C . GLU A 1 187 ? -1.416 -6.979 17.729 1.00 87.69 187 GLU A C 1
ATOM 1496 O O . GLU A 1 187 ? -1.979 -7.199 18.800 1.00 87.69 187 GLU A O 1
ATOM 1501 N N . LYS A 1 188 ? -1.885 -6.040 16.894 1.00 86.56 188 LYS A N 1
ATOM 1502 C CA . LYS A 1 188 ? -3.064 -5.218 17.223 1.00 86.56 188 LYS A CA 1
ATOM 1503 C C . LYS A 1 188 ? -4.322 -6.054 17.427 1.00 86.56 188 LYS A C 1
ATOM 1505 O O . LYS A 1 188 ? -5.139 -5.725 18.289 1.00 86.56 188 LYS A O 1
ATOM 1510 N N . GLN A 1 189 ? -4.506 -7.096 16.619 1.00 89.62 189 GLN A N 1
ATOM 1511 C CA . GLN A 1 189 ? -5.653 -7.984 16.739 1.00 89.62 189 GLN A CA 1
ATOM 1512 C C . GLN A 1 189 ? -5.579 -8.805 18.028 1.00 89.62 189 GLN A C 1
ATOM 1514 O O . GLN A 1 189 ? -6.581 -8.898 18.734 1.00 89.62 189 GLN A O 1
ATOM 1519 N N . GLU A 1 190 ? -4.409 -9.338 18.367 1.00 88.12 190 GLU A N 1
ATOM 1520 C CA . GLU A 1 190 ? -4.173 -10.112 19.585 1.00 88.12 190 GLU A CA 1
ATOM 1521 C C . GLU A 1 190 ? -4.399 -9.261 20.841 1.00 88.12 190 GLU A C 1
ATOM 1523 O O . GLU A 1 190 ? -5.224 -9.621 21.682 1.00 88.12 190 GLU A O 1
ATOM 1528 N N . ILE A 1 191 ? -3.827 -8.052 20.894 1.00 89.62 191 ILE A N 1
ATOM 1529 C CA . ILE A 1 191 ? -4.055 -7.088 21.985 1.00 89.62 191 ILE A CA 1
ATOM 1530 C C . ILE A 1 191 ? -5.546 -6.752 22.125 1.00 89.62 191 ILE A C 1
ATOM 1532 O O . ILE A 1 191 ? -6.078 -6.662 23.234 1.00 89.62 191 ILE A O 1
ATOM 1536 N N . LYS A 1 192 ? -6.255 -6.552 21.006 1.00 90.62 192 LYS A N 1
ATOM 1537 C CA . LYS A 1 192 ? -7.693 -6.249 21.026 1.00 90.62 192 LYS A CA 1
ATOM 1538 C C . LYS A 1 192 ? -8.510 -7.431 21.549 1.00 90.62 192 LYS A C 1
ATOM 1540 O O . LYS A 1 192 ? -9.450 -7.218 22.316 1.00 90.62 192 LYS A O 1
ATOM 1545 N N . VAL A 1 193 ? -8.164 -8.653 21.148 1.00 92.94 193 VAL A N 1
ATOM 1546 C CA . VAL A 1 193 ? -8.811 -9.885 21.619 1.00 92.94 193 VAL A CA 1
ATOM 1547 C C . VAL A 1 193 ? -8.586 -10.063 23.119 1.00 92.94 193 VAL A C 1
ATOM 1549 O O . VAL A 1 193 ? -9.552 -10.261 23.855 1.00 92.94 193 VAL A O 1
ATOM 1552 N N . GLU A 1 194 ? -7.351 -9.915 23.591 1.00 92.50 194 GLU A N 1
ATOM 1553 C CA . GLU A 1 194 ? -7.008 -10.094 25.001 1.00 92.50 194 GLU A CA 1
ATOM 1554 C C . GLU A 1 194 ? -7.644 -9.019 25.892 1.00 92.50 194 GLU A C 1
ATOM 1556 O O . GLU A 1 194 ? -8.262 -9.332 26.913 1.00 92.50 194 GLU A O 1
ATOM 1561 N N . LYS A 1 195 ? -7.633 -7.755 25.451 1.00 94.81 195 LYS A N 1
ATOM 1562 C CA . LYS A 1 195 ? -8.331 -6.663 26.142 1.00 94.81 195 LYS A CA 1
ATOM 1563 C C . LYS A 1 195 ? -9.8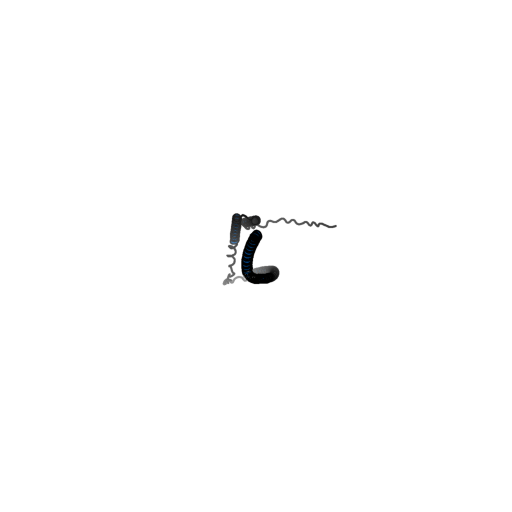41 -6.894 26.213 1.00 94.81 195 LYS A C 1
ATOM 1565 O O . LYS A 1 195 ? -10.443 -6.678 27.264 1.00 94.81 195 LYS A O 1
ATOM 1570 N N . ASN A 1 196 ? -10.467 -7.346 25.124 1.00 95.25 196 ASN A N 1
ATOM 1571 C CA . ASN A 1 196 ? -11.896 -7.667 25.120 1.00 95.25 196 ASN A CA 1
ATOM 1572 C C . ASN A 1 196 ? -12.222 -8.833 26.059 1.00 95.25 196 ASN A C 1
ATOM 1574 O O . ASN A 1 196 ? -13.250 -8.796 26.739 1.00 95.25 196 ASN A O 1
ATOM 1578 N N . LYS A 1 197 ? -11.350 -9.843 26.125 1.00 96.81 197 LYS A N 1
ATOM 1579 C CA . LYS A 1 197 ? -11.489 -10.964 27.057 1.00 96.81 197 LYS A CA 1
ATOM 1580 C C . LYS A 1 197 ? -11.425 -10.481 28.507 1.00 96.81 197 LYS A C 1
ATOM 1582 O O . LYS A 1 197 ? -12.353 -10.748 29.265 1.00 96.81 197 LYS A O 1
ATOM 1587 N N . ALA A 1 198 ? -10.412 -9.688 28.860 1.00 96.62 198 ALA A N 1
ATOM 1588 C CA . ALA A 1 198 ? -10.261 -9.127 30.203 1.00 96.62 198 ALA A CA 1
ATOM 1589 C C . ALA A 1 198 ? -11.465 -8.260 30.619 1.00 96.62 198 ALA A C 1
ATOM 1591 O O . ALA A 1 198 ? -11.993 -8.408 31.721 1.00 96.62 198 ALA A O 1
ATOM 1592 N N . LEU A 1 199 ? -11.954 -7.396 29.721 1.00 97.25 199 LEU A N 1
ATOM 1593 C CA . LEU A 1 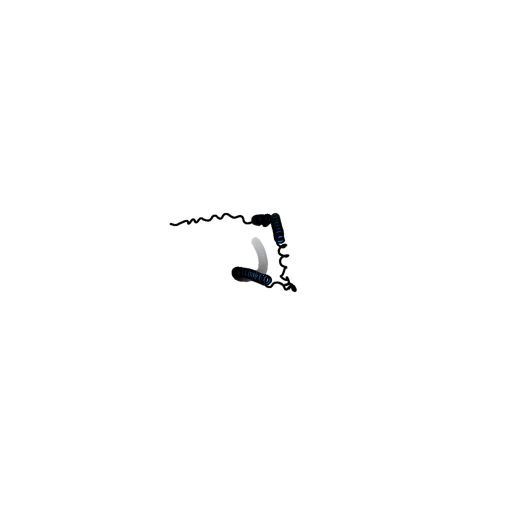199 ? -13.149 -6.581 29.972 1.00 97.25 199 LEU A CA 1
ATOM 1594 C C . LEU A 1 199 ? -14.410 -7.438 30.150 1.00 97.25 199 LEU A C 1
ATOM 1596 O O . LEU A 1 199 ? -15.233 -7.145 31.017 1.00 97.25 199 LEU A O 1
ATOM 1600 N N . SER A 1 200 ? -14.553 -8.511 29.369 1.00 97.38 200 SER A N 1
ATOM 1601 C CA . SER A 1 200 ? -15.681 -9.444 29.490 1.00 97.38 200 SER A CA 1
ATOM 1602 C C . SER A 1 200 ? -15.653 -10.194 30.824 1.00 97.38 200 SER A C 1
ATOM 1604 O O . SER A 1 200 ? -16.687 -10.332 31.478 1.00 97.38 200 SER A O 1
ATOM 1606 N N . GLU A 1 201 ? -14.472 -10.625 31.273 1.00 97.81 201 GLU A N 1
ATOM 1607 C CA . GLU A 1 201 ? -14.288 -11.261 32.581 1.00 97.81 201 GLU A CA 1
ATOM 1608 C C . GLU A 1 201 ? -14.582 -10.295 33.736 1.00 97.81 201 GLU A C 1
ATOM 1610 O O . GLU A 1 201 ? -15.249 -10.669 34.705 1.00 97.81 201 GLU A O 1
ATOM 1615 N N . GLN A 1 202 ? -14.135 -9.040 33.636 1.00 97.94 202 GLN A N 1
ATOM 1616 C CA . GLN A 1 202 ? -14.436 -8.011 34.631 1.00 97.94 202 GLN A CA 1
ATOM 1617 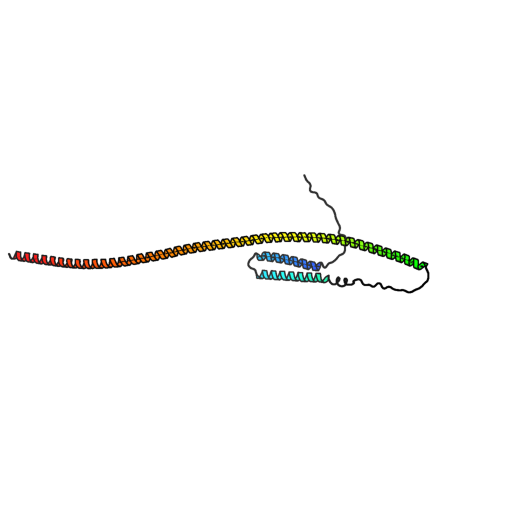C C . GLN A 1 202 ? -15.943 -7.741 34.714 1.00 97.94 202 GLN A C 1
ATOM 1619 O O . GLN A 1 202 ? -16.501 -7.699 35.812 1.00 97.94 202 GLN A O 1
ATOM 1624 N N . LEU A 1 203 ? -16.614 -7.619 33.564 1.00 98.06 203 LEU A N 1
ATOM 1625 C CA . LEU A 1 203 ? -18.061 -7.434 33.498 1.00 98.06 203 LEU A CA 1
ATOM 1626 C C . LEU A 1 203 ? -18.803 -8.602 34.157 1.00 98.06 203 LEU A C 1
ATOM 1628 O O . LEU A 1 203 ? -19.715 -8.372 34.952 1.00 98.06 203 LEU A O 1
ATOM 1632 N N . LEU A 1 204 ? -18.389 -9.842 33.877 1.00 98.06 204 LEU A N 1
ATOM 1633 C CA . LEU A 1 204 ? -18.990 -11.035 34.472 1.00 98.06 204 LEU A CA 1
ATOM 1634 C C . LEU A 1 204 ? -18.851 -11.030 36.002 1.00 98.06 204 LEU A C 1
ATOM 1636 O O . LEU A 1 204 ? -19.842 -11.220 36.706 1.00 98.06 204 LEU A O 1
ATOM 1640 N N . ARG A 1 205 ? -17.656 -10.712 36.522 1.00 98.06 205 ARG A N 1
ATOM 1641 C CA . ARG A 1 205 ? -17.408 -10.590 37.971 1.00 98.06 205 ARG A CA 1
ATOM 1642 C C . ARG A 1 205 ? -18.297 -9.531 38.621 1.00 98.06 205 ARG A C 1
ATOM 1644 O O . ARG A 1 205 ? -18.869 -9.784 39.682 1.00 98.06 205 ARG A O 1
ATOM 1651 N N . SER A 1 206 ? -18.445 -8.360 38.000 1.00 97.75 206 SER A N 1
ATOM 1652 C CA . SER A 1 206 ? -19.333 -7.303 38.502 1.00 97.75 206 SER A CA 1
ATOM 1653 C C . SER A 1 206 ? -20.800 -7.739 38.505 1.00 97.75 206 SER A C 1
ATOM 1655 O O . SER A 1 206 ? -21.524 -7.470 39.466 1.00 97.75 206 SER A O 1
ATOM 1657 N N . LEU A 1 207 ? -21.236 -8.448 37.464 1.00 98.44 207 LEU A N 1
ATOM 1658 C CA . LEU A 1 207 ? -22.608 -8.932 37.327 1.00 98.44 207 LEU A CA 1
ATOM 1659 C C . LEU A 1 207 ? -22.924 -10.010 38.377 1.00 98.44 207 LEU A C 1
ATOM 1661 O O . LEU A 1 207 ? -23.973 -9.960 39.025 1.00 98.44 207 LEU A O 1
ATOM 1665 N N . ASP A 1 208 ? -21.991 -10.927 38.626 1.00 98.31 208 ASP A N 1
ATOM 1666 C CA . ASP A 1 208 ? -22.111 -11.927 39.689 1.00 98.31 208 ASP A CA 1
ATOM 1667 C C . ASP A 1 208 ? -22.068 -11.298 41.087 1.00 98.31 208 ASP A C 1
ATOM 1669 O O . ASP A 1 208 ? -22.847 -11.689 41.964 1.00 98.31 208 ASP A O 1
ATOM 1673 N N . GLY A 1 209 ? -21.248 -10.260 41.282 1.00 98.38 209 GLY A N 1
ATOM 1674 C CA . GLY A 1 209 ? -21.247 -9.438 42.492 1.00 98.38 209 GLY A CA 1
ATOM 1675 C C . GLY A 1 209 ? -22.613 -8.798 42.758 1.00 98.38 209 GLY A C 1
ATOM 1676 O O . GLY A 1 209 ? -23.163 -8.941 43.853 1.00 98.38 209 GLY A O 1
ATOM 1677 N N . TYR A 1 210 ? -23.218 -8.179 41.740 1.00 98.25 210 TYR A N 1
ATOM 1678 C CA . TYR A 1 210 ? -24.557 -7.595 41.844 1.00 98.25 210 TYR A CA 1
ATOM 1679 C C . TYR A 1 210 ? -25.631 -8.656 42.136 1.00 98.25 210 TYR A C 1
ATOM 1681 O O . TYR A 1 210 ? -26.469 -8.467 43.020 1.00 98.25 210 TYR A O 1
ATOM 1689 N N . ARG A 1 211 ? -25.587 -9.815 41.461 1.00 98.50 211 ARG A N 1
ATOM 1690 C CA . ARG A 1 211 ? -26.498 -10.946 41.733 1.00 98.50 211 ARG A CA 1
ATOM 1691 C C . ARG A 1 211 ? -26.369 -11.457 43.168 1.00 98.50 211 ARG A C 1
ATOM 1693 O O . ARG A 1 211 ? -27.380 -11.790 43.787 1.00 98.50 211 ARG A O 1
ATOM 1700 N N . SER A 1 212 ? -25.146 -11.540 43.688 1.00 98.50 212 SER A N 1
ATOM 1701 C CA . SER A 1 212 ? -24.872 -11.938 45.071 1.00 98.50 212 SER A CA 1
ATOM 1702 C C . SER A 1 212 ? -25.437 -10.921 46.063 1.00 98.50 212 SER A C 1
ATOM 1704 O O . SER A 1 212 ? -26.169 -11.295 46.980 1.00 98.50 212 SER A O 1
ATOM 1706 N N . MET A 1 213 ? -25.198 -9.627 45.829 1.00 98.19 213 MET A N 1
ATOM 1707 C CA . MET A 1 213 ? -25.734 -8.553 46.668 1.00 98.19 213 MET A CA 1
ATOM 1708 C C . MET A 1 213 ? -27.265 -8.535 46.667 1.00 98.19 213 MET A C 1
ATOM 1710 O O . MET A 1 213 ? -27.882 -8.455 47.724 1.00 98.19 213 MET A O 1
ATOM 1714 N N . LYS A 1 214 ? -27.895 -8.702 45.497 1.00 98.38 214 LYS A N 1
ATOM 1715 C CA . LYS A 1 214 ? -29.355 -8.798 45.367 1.00 98.38 214 LYS A CA 1
ATOM 1716 C C . LYS A 1 214 ? -29.934 -9.953 46.189 1.00 98.38 214 LYS A C 1
ATOM 1718 O O . LYS A 1 214 ? -30.982 -9.785 46.805 1.00 98.38 214 LYS A O 1
ATOM 1723 N N . ARG A 1 215 ? -29.266 -11.116 46.213 1.00 98.44 215 ARG A N 1
ATOM 1724 C CA . ARG A 1 215 ? -29.662 -12.255 47.062 1.00 98.44 215 ARG A CA 1
ATOM 1725 C C . ARG A 1 215 ? -29.542 -11.915 48.547 1.00 98.44 215 ARG A C 1
ATOM 1727 O O . ARG A 1 215 ? -30.504 -12.111 49.277 1.00 98.44 215 ARG A O 1
ATOM 1734 N N . LYS A 1 216 ? -28.412 -11.345 48.978 1.00 98.31 216 LYS A N 1
ATOM 1735 C CA . LYS A 1 216 ? -28.207 -10.931 50.379 1.00 98.31 216 LYS A CA 1
ATOM 1736 C C . LYS A 1 216 ? -29.242 -9.908 50.840 1.00 98.31 216 LYS A C 1
ATOM 1738 O O . LYS A 1 216 ? -29.808 -10.068 51.913 1.00 98.31 216 LYS A O 1
ATOM 1743 N N . TRP A 1 217 ? -29.519 -8.899 50.016 1.00 98.31 217 TRP A N 1
ATOM 1744 C CA . TRP A 1 217 ? -30.526 -7.886 50.315 1.00 98.31 217 TRP A CA 1
ATOM 1745 C C . TRP A 1 217 ? -31.923 -8.497 50.461 1.00 98.31 217 TRP A C 1
ATOM 1747 O O . TRP A 1 217 ? -32.622 -8.175 51.414 1.00 98.31 217 TRP A O 1
ATOM 1757 N N . LYS A 1 218 ? -32.309 -9.428 49.573 1.00 98.38 218 LYS A N 1
ATOM 1758 C CA . LYS A 1 218 ? -33.584 -10.153 49.699 1.00 98.38 218 LYS A CA 1
ATOM 1759 C C . LYS A 1 218 ? -33.675 -10.941 51.006 1.00 98.38 218 LYS A C 1
ATOM 1761 O O . LYS A 1 218 ? -34.689 -10.836 51.681 1.00 98.38 218 LYS A O 1
ATOM 1766 N N . ASN A 1 219 ? -32.622 -11.674 51.369 1.00 98.19 219 ASN A N 1
ATOM 1767 C CA . ASN A 1 219 ? -32.598 -12.450 52.610 1.00 98.19 219 ASN A CA 1
ATOM 1768 C C . ASN A 1 219 ? -32.714 -11.539 53.841 1.00 98.19 219 ASN A C 1
ATOM 1770 O O . ASN A 1 219 ? -33.563 -11.773 54.691 1.00 98.19 219 ASN A O 1
ATOM 1774 N N . ALA A 1 220 ? -31.923 -10.463 53.898 1.00 98.25 220 ALA A N 1
ATOM 1775 C CA . ALA A 1 220 ? -31.976 -9.500 54.997 1.00 98.25 220 ALA A CA 1
ATOM 1776 C C . ALA A 1 220 ? -33.344 -8.804 55.090 1.00 98.25 220 ALA A C 1
ATOM 1778 O O . ALA A 1 220 ? -33.845 -8.556 56.182 1.00 98.25 220 ALA A O 1
ATOM 1779 N N . HIS A 1 221 ? -33.968 -8.499 53.950 1.00 98.06 221 HIS A N 1
ATOM 1780 C CA . HIS A 1 221 ? -35.312 -7.934 53.915 1.00 98.06 221 HIS A CA 1
ATOM 1781 C C . HIS A 1 221 ? -36.362 -8.918 54.451 1.00 98.06 221 HIS A C 1
ATOM 1783 O O . HIS A 1 221 ? -37.215 -8.524 55.240 1.00 98.06 221 HIS A O 1
ATOM 1789 N N . GLU A 1 222 ? -36.279 -10.195 54.073 1.00 98.00 222 GLU A N 1
ATOM 1790 C CA . GLU A 1 222 ? -37.172 -11.242 54.576 1.00 98.00 222 GLU A CA 1
ATOM 1791 C C . GLU A 1 222 ? -36.994 -11.481 56.085 1.00 98.00 222 GLU A C 1
ATOM 1793 O O . GLU A 1 222 ? -37.978 -11.595 56.812 1.00 98.00 222 GLU A O 1
ATOM 1798 N N . GLU A 1 223 ? -35.755 -11.510 56.579 1.00 97.81 223 GLU A N 1
ATOM 1799 C CA . GLU A 1 223 ? -35.457 -11.603 58.015 1.00 97.81 223 GLU A CA 1
ATOM 1800 C C . GLU A 1 223 ? -35.992 -10.396 58.790 1.00 97.81 223 GLU A C 1
ATOM 1802 O O . GLU A 1 223 ? -36.592 -10.566 59.850 1.00 97.81 223 GLU A O 1
ATOM 1807 N N . ASN A 1 224 ? -35.846 -9.187 58.243 1.00 97.75 224 ASN A N 1
ATOM 1808 C CA . ASN A 1 224 ? -36.375 -7.975 58.863 1.00 97.75 224 ASN A CA 1
ATOM 1809 C C . ASN A 1 224 ? -37.913 -8.006 58.936 1.00 97.75 224 ASN A C 1
ATOM 1811 O O . ASN A 1 224 ? -38.490 -7.689 59.971 1.00 97.75 224 ASN A O 1
ATOM 1815 N N . MET A 1 225 ? -38.588 -8.487 57.885 1.00 98.06 225 MET A N 1
ATOM 1816 C CA . MET A 1 225 ? -40.044 -8.690 57.910 1.00 98.06 225 MET A CA 1
ATOM 1817 C C . MET A 1 225 ? -40.470 -9.708 58.974 1.00 98.06 225 MET A C 1
ATOM 1819 O O . MET A 1 225 ? -41.431 -9.465 59.702 1.00 98.06 225 MET A O 1
ATOM 1823 N N . LYS A 1 226 ? -39.732 -10.816 59.123 1.00 98.12 226 LYS A N 1
ATOM 1824 C CA . LYS A 1 226 ? -39.979 -11.801 60.191 1.00 98.12 226 LYS A CA 1
ATOM 1825 C C . LYS A 1 226 ? -39.790 -11.187 61.579 1.00 98.12 226 LYS A C 1
ATOM 1827 O O . LYS A 1 226 ? -40.610 -11.427 62.456 1.00 98.12 226 LYS A O 1
ATOM 1832 N N . MET A 1 227 ? -38.749 -10.380 61.774 1.00 97.50 227 MET A N 1
ATOM 1833 C CA . MET A 1 227 ? -38.491 -9.688 63.040 1.00 97.50 227 MET A CA 1
ATOM 1834 C C . MET A 1 227 ? -39.570 -8.647 63.365 1.00 97.50 227 MET A C 1
ATOM 1836 O O . MET A 1 227 ? -39.985 -8.537 64.512 1.00 97.50 227 MET A O 1
ATOM 1840 N N . HIS A 1 228 ? -40.051 -7.894 62.373 1.00 97.38 228 HIS A N 1
ATOM 1841 C CA . HIS A 1 228 ? -41.161 -6.964 62.574 1.00 97.38 228 HIS A CA 1
ATOM 1842 C C . HIS A 1 228 ? -42.442 -7.693 62.986 1.00 97.38 228 HIS A C 1
ATOM 1844 O O . HIS A 1 228 ? -43.087 -7.261 63.936 1.00 97.38 228 HIS A O 1
ATOM 1850 N N . ALA A 1 229 ? -42.757 -8.828 62.354 1.00 97.56 229 ALA A N 1
ATOM 1851 C CA . ALA A 1 229 ? -43.904 -9.646 62.740 1.00 97.56 229 ALA A CA 1
ATOM 1852 C C . ALA A 1 229 ? -43.789 -10.176 64.185 1.00 97.56 229 ALA A C 1
ATOM 1854 O O . ALA A 1 229 ? -44.765 -10.150 64.933 1.00 97.56 229 ALA A O 1
ATOM 1855 N N . THR A 1 230 ? -42.599 -10.614 64.619 1.00 97.38 230 THR A N 1
ATOM 1856 C CA . THR A 1 230 ? -42.400 -11.083 66.004 1.00 97.38 230 THR A CA 1
ATOM 1857 C C . THR A 1 230 ? -42.448 -9.942 67.023 1.00 97.38 230 THR A C 1
ATOM 1859 O O . THR A 1 230 ? -42.962 -10.127 68.127 1.00 97.38 230 THR A O 1
ATOM 1862 N N . LEU A 1 231 ? -41.937 -8.758 66.670 1.00 96.94 231 LEU A N 1
ATOM 1863 C CA . LEU A 1 231 ? -42.046 -7.543 67.482 1.00 96.94 231 LEU A CA 1
ATOM 1864 C C . LEU A 1 231 ? -43.496 -7.085 67.634 1.00 96.94 231 LEU A C 1
ATOM 1866 O O . LEU A 1 231 ? -43.880 -6.693 68.731 1.00 96.94 231 LEU A O 1
ATOM 1870 N N . GLU A 1 232 ? -44.296 -7.157 66.571 1.00 97.19 232 GLU A N 1
ATOM 1871 C CA . GLU A 1 232 ? -45.724 -6.829 66.599 1.00 97.19 232 GLU A CA 1
ATOM 1872 C C . GLU A 1 232 ? -46.492 -7.784 67.527 1.00 97.19 232 GLU A C 1
ATOM 1874 O O . GLU A 1 232 ? -47.234 -7.339 68.403 1.00 97.19 232 GLU A O 1
ATOM 1879 N N . GLU A 1 233 ? -46.218 -9.092 67.449 1.00 96.56 233 GLU A N 1
ATOM 1880 C CA . GLU A 1 233 ? -46.797 -10.082 68.366 1.00 96.56 233 GLU A CA 1
ATOM 1881 C C . GLU A 1 233 ? -46.400 -9.823 69.833 1.00 96.56 233 GLU A C 1
ATOM 1883 O O . GLU A 1 233 ? -47.239 -9.880 70.736 1.00 96.56 233 GLU A O 1
ATOM 1888 N N . MET A 1 234 ? -45.122 -9.523 70.096 1.00 95.94 234 MET A N 1
ATOM 1889 C CA . MET A 1 234 ? -44.665 -9.141 71.438 1.00 95.94 234 MET A CA 1
ATOM 1890 C C . MET A 1 234 ? -45.304 -7.833 71.914 1.00 95.94 234 MET A C 1
ATOM 1892 O O . MET A 1 234 ? -45.684 -7.746 73.081 1.00 95.94 234 MET A O 1
ATOM 1896 N N . GLY A 1 235 ? -45.464 -6.850 71.026 1.00 96.38 235 GLY A N 1
ATOM 1897 C CA . GLY A 1 235 ? -46.152 -5.591 71.300 1.00 96.38 235 GLY A CA 1
ATOM 1898 C C . GLY A 1 235 ? -47.578 -5.828 71.789 1.00 96.38 235 GLY A C 1
ATOM 1899 O O . GLY A 1 235 ? -47.935 -5.350 72.863 1.00 96.38 235 GLY A O 1
ATOM 1900 N N . HIS A 1 236 ? -48.345 -6.667 71.087 1.00 95.88 236 HIS A N 1
ATOM 1901 C CA . HIS A 1 236 ? -49.694 -7.053 71.512 1.00 95.88 236 HIS A CA 1
ATOM 1902 C C . HIS A 1 236 ? -49.723 -7.773 72.869 1.00 95.88 236 HIS A C 1
ATOM 1904 O O . HIS A 1 236 ? -50.622 -7.530 73.680 1.00 95.88 236 HIS A O 1
ATOM 1910 N N . LYS A 1 237 ? -48.739 -8.638 73.160 1.00 96.12 237 LYS A N 1
ATOM 1911 C CA . LYS A 1 237 ? -48.626 -9.305 74.473 1.00 96.12 237 LYS A CA 1
ATOM 1912 C C . LYS A 1 237 ? -48.341 -8.309 75.598 1.00 96.12 237 LYS A C 1
ATOM 1914 O O . LYS A 1 237 ? -48.962 -8.402 76.655 1.00 96.12 237 LYS A O 1
ATOM 1919 N N . ILE A 1 238 ? -47.429 -7.360 75.378 1.00 95.69 238 ILE A N 1
ATOM 1920 C CA . ILE A 1 238 ? -47.102 -6.306 76.350 1.00 95.69 238 ILE A CA 1
ATOM 1921 C C . ILE A 1 238 ? -48.314 -5.403 76.578 1.00 95.69 238 ILE A C 1
ATOM 1923 O O . ILE A 1 238 ? -48.657 -5.140 77.726 1.00 95.69 238 ILE A O 1
ATOM 1927 N N . GLU A 1 239 ? -48.989 -4.973 75.512 1.00 95.19 239 GLU A N 1
ATOM 1928 C CA . GLU A 1 239 ? -50.193 -4.142 75.590 1.00 95.19 239 GLU A CA 1
ATOM 1929 C C . GLU A 1 239 ? -51.304 -4.836 76.391 1.00 95.19 239 GLU A C 1
ATOM 1931 O O . GLU A 1 239 ? -51.870 -4.247 77.314 1.00 95.19 239 GLU A O 1
ATOM 1936 N N . SER A 1 240 ? -51.536 -6.126 76.128 1.00 92.94 240 SER A N 1
ATOM 1937 C CA . SER A 1 240 ? -52.480 -6.949 76.896 1.00 92.94 240 SER A CA 1
ATOM 1938 C C . SER A 1 240 ? -52.072 -7.075 78.371 1.00 92.94 240 SER A C 1
ATOM 1940 O O . SER A 1 240 ? -52.913 -6.976 79.263 1.00 92.94 240 SER A O 1
ATOM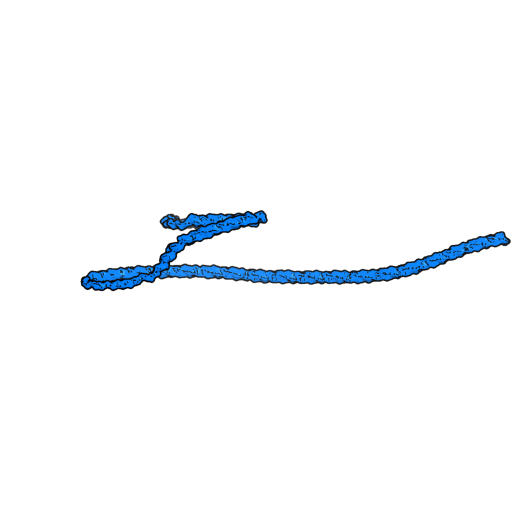 1942 N N . GLY A 1 241 ? -50.778 -7.260 78.650 1.00 92.62 241 GLY A N 1
ATOM 1943 C CA . GLY A 1 241 ? -50.243 -7.310 80.012 1.00 92.62 241 GLY A CA 1
ATOM 1944 C C . GLY A 1 241 ? -50.417 -5.989 80.765 1.00 92.62 241 GLY A C 1
ATOM 1945 O O . GLY A 1 241 ? -50.873 -5.990 81.904 1.00 92.62 241 GLY A O 1
ATOM 1946 N N . ILE A 1 242 ? -50.124 -4.855 80.121 1.00 92.56 242 ILE A N 1
ATOM 1947 C CA . ILE A 1 242 ? -50.353 -3.513 80.678 1.00 92.56 242 ILE A CA 1
ATOM 1948 C C . ILE A 1 242 ? -51.839 -3.306 80.974 1.00 92.56 242 ILE A C 1
ATOM 1950 O O . ILE A 1 242 ? -52.176 -2.778 82.032 1.00 92.56 242 ILE A O 1
ATOM 1954 N N . HIS A 1 243 ? -52.729 -3.745 80.081 1.00 90.69 243 HIS A N 1
ATOM 1955 C CA . HIS A 1 243 ? -54.170 -3.673 80.309 1.00 90.69 243 HIS A CA 1
ATOM 1956 C C . HIS A 1 243 ? -54.589 -4.463 81.562 1.00 90.69 243 HIS A C 1
ATOM 1958 O O . HIS A 1 243 ? -55.326 -3.939 82.397 1.00 90.69 243 HIS A O 1
ATOM 1964 N N . LEU A 1 244 ? -54.076 -5.688 81.741 1.00 89.75 244 LEU A N 1
ATOM 1965 C CA . LEU A 1 244 ? -54.324 -6.504 82.938 1.00 89.75 244 LEU A CA 1
ATOM 1966 C C . LEU A 1 244 ? -53.776 -5.850 84.214 1.00 89.75 244 LEU A C 1
ATOM 1968 O O . LEU A 1 244 ? -54.487 -5.773 85.215 1.00 89.75 244 LEU A O 1
ATOM 1972 N N . PHE A 1 245 ? -52.544 -5.335 84.183 1.00 87.81 245 PHE A N 1
ATOM 1973 C CA . PHE A 1 245 ? -51.958 -4.626 85.325 1.00 87.81 245 PHE A CA 1
ATOM 1974 C C . PHE A 1 245 ? -52.756 -3.376 85.695 1.00 87.81 245 PHE A C 1
ATOM 1976 O O . PHE A 1 245 ? -53.006 -3.135 86.871 1.00 87.81 245 PHE A O 1
ATOM 1983 N N . ARG A 1 246 ? -53.205 -2.599 84.705 1.00 87.25 246 ARG A N 1
ATOM 1984 C CA . ARG A 1 246 ? -54.043 -1.415 84.931 1.00 87.25 246 ARG A CA 1
ATOM 1985 C C . ARG A 1 246 ? -55.372 -1.783 85.593 1.00 87.25 246 ARG A C 1
ATOM 1987 O O . ARG A 1 246 ? -55.827 -1.062 86.474 1.00 87.25 246 ARG A O 1
ATOM 1994 N N . GLN A 1 247 ? -55.968 -2.907 85.197 1.00 83.94 247 GLN A N 1
ATOM 1995 C CA . GLN A 1 247 ? -57.186 -3.424 85.819 1.00 83.94 247 GLN A CA 1
ATOM 1996 C C . GLN A 1 247 ? -56.947 -3.860 87.274 1.00 83.94 247 GLN A C 1
ATOM 1998 O O . GLN A 1 247 ? -57.760 -3.553 88.141 1.00 83.94 247 GLN A O 1
ATOM 2003 N N . GLN A 1 248 ? -55.819 -4.520 87.559 1.00 82.25 248 GLN A N 1
ATOM 2004 C CA . GLN A 1 248 ? -55.439 -4.882 88.929 1.00 82.25 248 GLN A CA 1
ATOM 2005 C C . GLN A 1 248 ? -55.187 -3.653 89.809 1.00 82.25 248 GLN A C 1
ATOM 2007 O O . GLN A 1 248 ? -55.673 -3.619 90.933 1.00 82.25 248 GLN A O 1
ATOM 2012 N N . ILE A 1 249 ? -54.483 -2.634 89.311 1.00 80.25 249 ILE A N 1
ATOM 2013 C CA . ILE A 1 249 ? -54.243 -1.385 90.054 1.00 80.25 249 ILE A CA 1
ATOM 2014 C C . ILE A 1 249 ? -55.574 -0.716 90.428 1.00 80.25 249 ILE A C 1
ATOM 2016 O O . ILE A 1 249 ? -55.793 -0.454 91.605 1.00 80.25 249 ILE A O 1
ATOM 2020 N N . SER A 1 250 ? -56.509 -0.604 89.475 1.00 80.25 250 SER A N 1
ATOM 2021 C CA . SER A 1 250 ? -57.853 -0.067 89.740 1.00 80.25 250 SER A CA 1
ATOM 2022 C C . SER A 1 250 ? -58.585 -0.827 90.854 1.00 80.25 250 SER A C 1
ATOM 2024 O O . SER A 1 250 ? -59.271 -0.214 91.662 1.00 80.25 250 SER A O 1
ATOM 2026 N N . SER A 1 251 ? -58.426 -2.154 90.927 1.00 76.69 251 SER A N 1
ATOM 2027 C CA . SER A 1 251 ? -59.018 -2.951 92.013 1.00 76.69 251 SER A CA 1
ATOM 2028 C C . SER A 1 251 ? -58.326 -2.749 93.367 1.00 76.69 251 SER A C 1
ATOM 2030 O O . SER A 1 251 ? -58.963 -2.890 94.404 1.00 76.69 251 SER A O 1
ATOM 2032 N N . VAL A 1 252 ? -57.032 -2.406 93.385 1.00 74.94 252 VAL A N 1
ATOM 2033 C CA . VAL A 1 252 ? -56.306 -2.075 94.622 1.00 74.94 252 VAL A CA 1
ATOM 2034 C C . VAL A 1 252 ? -56.754 -0.717 95.156 1.00 74.94 252 VAL A C 1
ATOM 2036 O O . VAL A 1 252 ? -56.944 -0.589 96.362 1.00 74.94 252 VAL A O 1
ATOM 2039 N N . GLU A 1 253 ? -56.981 0.270 94.285 1.00 76.00 253 GLU A N 1
ATOM 2040 C CA . GLU A 1 253 ? -57.588 1.541 94.698 1.00 76.00 253 GLU A CA 1
ATOM 2041 C C . GLU A 1 253 ? -58.968 1.329 95.347 1.00 76.00 253 GLU A C 1
ATOM 2043 O O . GLU A 1 253 ? -59.219 1.876 96.419 1.00 76.00 253 GLU A O 1
ATOM 2048 N N . GLU A 1 254 ? -59.820 0.471 94.774 1.00 75.56 254 GLU A N 1
ATOM 2049 C CA . GLU A 1 254 ? -61.119 0.112 95.372 1.00 75.56 254 GLU A CA 1
ATOM 2050 C C . GLU A 1 254 ? -60.972 -0.543 96.761 1.00 75.56 254 GLU A C 1
ATOM 2052 O O . GLU A 1 254 ? -61.771 -0.276 97.660 1.00 75.56 254 GLU A O 1
ATOM 2057 N N . ILE A 1 255 ? -59.943 -1.375 96.968 1.00 73.81 255 ILE A N 1
ATOM 2058 C CA . ILE A 1 255 ? -59.653 -1.993 98.274 1.00 73.81 255 ILE A CA 1
ATOM 2059 C C . ILE A 1 255 ? -59.238 -0.936 99.305 1.00 73.81 255 ILE A C 1
ATOM 2061 O O . ILE A 1 255 ? -59.734 -0.973 100.429 1.00 73.81 255 ILE A O 1
ATOM 2065 N N . ILE A 1 256 ? -58.383 0.020 98.929 1.00 78.44 256 ILE A N 1
ATOM 2066 C CA . ILE A 1 256 ? -57.938 1.106 99.821 1.00 78.44 256 ILE A CA 1
ATOM 2067 C C . ILE A 1 256 ? -59.125 1.990 100.233 1.00 78.44 256 ILE A C 1
ATOM 2069 O O . ILE A 1 256 ? -59.242 2.382 101.395 1.00 78.44 256 ILE A O 1
ATOM 2073 N N . GLU A 1 257 ? -60.038 2.289 99.304 1.00 80.31 257 GLU A N 1
ATOM 2074 C CA . GLU A 1 257 ? -61.267 3.026 99.621 1.00 80.31 257 GLU A CA 1
ATOM 2075 C C . GLU A 1 257 ? -62.147 2.260 100.623 1.00 80.31 257 GLU A C 1
ATOM 2077 O O . GLU A 1 257 ? -62.656 2.847 101.581 1.00 80.31 257 GLU A O 1
ATOM 2082 N N . LEU A 1 258 ? -62.285 0.942 100.447 1.00 79.94 258 LEU A N 1
ATOM 2083 C CA . LEU A 1 258 ? -63.005 0.064 101.372 1.00 79.94 258 LEU A CA 1
ATOM 2084 C C . LEU A 1 258 ? -62.356 0.007 102.761 1.00 79.94 258 LEU A C 1
ATOM 2086 O O . LEU A 1 258 ? -63.072 0.089 103.759 1.00 79.94 258 LEU A O 1
ATOM 2090 N N . GLU A 1 259 ? -61.027 -0.089 102.843 1.00 79.94 259 GLU A N 1
ATOM 2091 C CA . GLU A 1 259 ? -60.285 -0.038 104.111 1.00 79.94 259 GLU A CA 1
ATOM 2092 C C . GLU A 1 259 ? -60.550 1.273 104.856 1.00 79.94 259 GLU A C 1
ATOM 2094 O O . GLU A 1 259 ? -60.859 1.251 106.048 1.00 79.94 259 GLU A O 1
ATOM 2099 N N . HIS A 1 260 ? -60.546 2.409 104.154 1.00 82.44 260 HIS A N 1
ATOM 2100 C CA . HIS A 1 260 ? -60.829 3.699 104.781 1.00 82.44 260 HIS A CA 1
ATOM 2101 C C . HIS A 1 260 ? -62.269 3.799 105.318 1.00 82.44 260 HIS A C 1
ATOM 2103 O O . HIS A 1 260 ? -62.513 4.371 106.386 1.00 82.44 260 HIS A O 1
ATOM 2109 N N . VAL A 1 261 ? -63.242 3.216 104.608 1.00 83.00 261 VAL A N 1
ATOM 2110 C CA . VAL A 1 261 ? -64.631 3.122 105.086 1.00 83.00 261 VAL A CA 1
ATOM 2111 C C . VAL A 1 261 ? -64.721 2.242 106.335 1.00 83.00 261 VAL A C 1
ATOM 2113 O O . VAL A 1 261 ? -65.417 2.611 107.283 1.00 83.00 261 VAL A O 1
ATOM 2116 N N . ILE A 1 262 ? -64.007 1.113 106.365 1.00 84.00 262 ILE A N 1
ATOM 2117 C CA . ILE A 1 262 ? -63.957 0.217 107.527 1.00 84.00 262 ILE A CA 1
ATOM 2118 C C . ILE A 1 262 ? -63.360 0.941 108.740 1.00 84.00 262 ILE A C 1
ATOM 2120 O O . ILE A 1 262 ? -64.005 0.967 109.786 1.00 84.00 262 ILE A O 1
ATOM 2124 N N . GLU A 1 263 ? -62.213 1.612 108.599 1.00 86.50 263 GLU A N 1
ATOM 2125 C CA . GLU A 1 263 ? -61.605 2.405 109.682 1.00 86.50 263 GLU A CA 1
ATOM 2126 C C . GLU A 1 263 ? -62.558 3.490 110.214 1.00 86.50 263 GLU A C 1
ATOM 2128 O O . GLU A 1 263 ? -62.659 3.727 111.422 1.00 86.50 263 GLU A O 1
ATOM 2133 N N . SER A 1 264 ? -63.301 4.153 109.321 1.00 84.19 264 SER A N 1
ATOM 2134 C CA . SER A 1 264 ? -64.296 5.159 109.705 1.00 84.19 264 SER A CA 1
ATOM 2135 C C . SER A 1 264 ? -65.436 4.559 110.536 1.00 84.19 264 SER A C 1
ATOM 2137 O O . SER A 1 264 ? -65.838 5.136 111.554 1.00 84.19 264 SER A O 1
ATOM 2139 N N . LEU A 1 265 ? -65.934 3.383 110.139 1.00 82.75 265 LEU A N 1
ATOM 2140 C CA . LEU A 1 265 ? -66.961 2.645 110.875 1.00 82.75 265 LEU A CA 1
ATOM 2141 C C . LEU A 1 265 ? -66.444 2.166 112.236 1.00 82.75 265 LEU A C 1
ATOM 2143 O O . LEU A 1 265 ? -67.148 2.322 113.234 1.00 82.75 265 LEU A O 1
ATOM 2147 N N . GLU A 1 266 ? -65.215 1.653 112.309 1.00 84.38 266 GLU A N 1
ATOM 2148 C CA . GLU A 1 266 ? -64.572 1.268 113.570 1.00 84.38 266 GLU A CA 1
ATOM 2149 C C . GLU A 1 266 ? -64.470 2.459 114.534 1.00 84.38 266 GLU A C 1
ATOM 2151 O O . GLU A 1 266 ? -64.851 2.345 115.702 1.00 84.38 266 GLU A O 1
ATOM 2156 N N . MET A 1 267 ? -64.060 3.638 114.047 1.00 82.88 267 MET A N 1
ATOM 2157 C CA . MET A 1 267 ? -64.041 4.866 114.852 1.00 82.88 267 MET A CA 1
ATOM 2158 C C . MET A 1 267 ? -65.433 5.309 115.319 1.00 82.88 267 MET A C 1
ATOM 2160 O O . MET A 1 267 ? -65.562 5.861 116.414 1.00 82.88 267 MET A O 1
ATOM 2164 N N . GLN A 1 268 ? -66.478 5.126 114.508 1.00 78.81 268 GLN A N 1
ATOM 2165 C CA . GLN A 1 268 ? -67.851 5.434 114.920 1.00 78.81 268 GLN A CA 1
ATOM 2166 C C . GLN A 1 268 ? -68.350 4.463 115.992 1.00 78.81 268 GLN A C 1
ATOM 2168 O O . GLN A 1 268 ? -68.932 4.905 116.980 1.00 78.81 268 GLN A O 1
ATOM 2173 N N . ILE A 1 269 ? -68.082 3.166 115.841 1.00 78.38 269 ILE A N 1
ATOM 2174 C CA . ILE A 1 269 ? -68.445 2.146 116.833 1.00 78.38 269 ILE A CA 1
ATOM 2175 C C . ILE A 1 269 ? -67.727 2.418 118.161 1.00 78.38 269 ILE A C 1
ATOM 2177 O O . ILE A 1 269 ? -68.369 2.417 119.209 1.00 78.38 269 ILE A O 1
ATOM 2181 N N . ALA A 1 270 ? -66.432 2.748 118.125 1.00 77.19 270 ALA A N 1
ATOM 2182 C CA . ALA A 1 270 ? -65.651 3.087 119.314 1.00 77.19 270 ALA A CA 1
ATOM 2183 C C . ALA A 1 270 ? -66.137 4.356 120.047 1.00 77.19 270 ALA A C 1
ATOM 2185 O O . ALA A 1 270 ? -65.839 4.524 121.222 1.00 77.19 270 ALA A O 1
ATOM 2186 N N . LYS A 1 271 ? -66.885 5.253 119.385 1.00 75.06 271 LYS A N 1
ATOM 2187 C CA . LYS A 1 271 ? -67.511 6.432 120.022 1.00 75.06 271 LYS A CA 1
ATOM 2188 C C . LYS A 1 271 ? -68.832 6.121 120.732 1.00 75.06 271 LYS A C 1
ATOM 2190 O O . LYS A 1 271 ? -69.333 6.974 121.462 1.00 75.06 271 LYS A O 1
ATOM 2195 N N . HIS A 1 272 ? -69.421 4.956 120.473 1.00 70.62 272 HIS A N 1
ATOM 2196 C CA . HIS A 1 272 ? -70.716 4.535 121.013 1.00 70.62 272 HIS A CA 1
ATOM 2197 C C . HIS A 1 272 ? -70.608 3.390 122.037 1.00 70.62 272 HIS A C 1
ATOM 2199 O O . HIS A 1 272 ? -71.637 2.922 122.527 1.00 70.62 272 HIS A O 1
ATOM 2205 N N . LEU A 1 273 ? -69.380 2.980 122.366 1.00 51.12 273 LEU A N 1
ATOM 2206 C CA . LEU A 1 273 ? -69.007 2.090 123.469 1.00 51.12 273 LEU A CA 1
ATOM 2207 C C . LEU A 1 273 ? -68.306 2.898 124.566 1.00 51.12 273 LEU A C 1
ATOM 2209 O O . LEU A 1 273 ? -68.510 2.551 125.750 1.00 51.12 273 LEU A O 1
#

Radius of gyration: 65.22 Å; chains: 1; bounding box: 127×45×216 Å

Organism: Solanum bulbocastanum (NCBI:txid147425)

pLDDT: mean 80.29, std 21.27, range [30.2, 98.69]

Secondary structure (DSSP, 8-state):
-----------------------HHHHHHHHHHHHHHHHHHHHHHHHHTSSS-HHHHHHHHHHHHHHHHHHHHHHHHHHTTSTTTTSSSS---S---------------HHHHHHHHHHHHHHHHHHHHHHHHHHHHHHHHHHHHHHHHHHHHHHHHHHHHHHHHHHHHHHHHHHHHHHHHHHHHHHHHHHHHHHHHHHHHHHHHHHHHHHHHHHHHHHHHHHHHHHHHHHHHHHHHHHHHHHHHHHHHHHHHHHHHHHHHHHHHHHHHHT--

Foldseek 3Di:
DDDDDDDDDDDDDDDDDDPPVLPVVLVVLLVVLVVVLVVLVVVLVVCVVPPPPPPVNVVSVVVSVVSVVVNVVSVVVSVVVPPPPPVVPPPCDDDDDPPPPPDDDD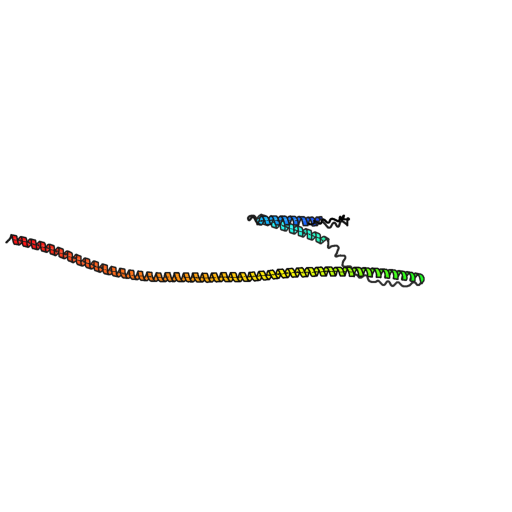DDDPPVVVVVVVVVVVVVVVVVVVVVVVVVVVVVVVVVVVVVVVVVVVVVVVVVVVVVVVVVVVVVVVVVVVVVVVVVVVVVVVVVVVVVVVVVVVVVVVVVVVVVVVVVVVVVVVVVVVVVVVVVVVVVVVVVVVVVVVVVVVVVVVVVVVVVVVVVVVVVVVVVD

Sequence (273 aa):
MNSVEENSFHDLVPSPTSEQSYNDSALEGVAANFKLLLKLIQDHKDACNKQNTDGLRMLRVATMMTIVDNVRTRIKKCQSCGDKRSSESKLRRCYTDVKLTNNVRKEKKKDEAMIDEKERLKRQLNASLVARKRLEVMCWSLGKEKEIMAAELSKKVHEVNEMEDLINELKDKNECLVERLHEGSKEKQEIKVEKNKALSEQLLRSLDGYRSMKRKWKNAHEENMKMHATLEEMGHKIESGIHLFRQQISSVEEIIELEHVIESLEMQIAKHL